Protein AF-A0A7C5CFX7-F1 (afdb_monomer)

Solvent-accessible surface area (backbone atoms only — not comparable to full-atom values): 10499 Å² total; per-residue (Å²): 112,46,58,85,91,44,49,65,60,45,50,54,51,26,53,53,33,50,54,48,21,73,76,57,42,93,77,57,82,71,66,75,82,41,68,69,88,82,67,68,79,57,58,16,31,75,59,45,75,48,33,75,91,72,76,24,54,81,68,86,75,49,95,38,72,66,57,41,40,58,52,41,65,59,40,57,73,83,94,72,64,80,64,46,61,46,76,56,82,91,28,45,61,48,60,58,42,50,77,80,41,58,74,66,56,43,52,52,51,51,52,46,31,54,62,9,82,52,47,70,70,54,53,29,49,50,38,36,51,50,56,50,64,74,36,44,70,59,48,54,51,50,54,52,44,70,77,38,50,65,60,55,50,49,56,51,49,53,53,48,57,59,50,45,57,57,49,52,56,51,47,50,57,51,29,60,57,74,71,53,131

Sequence (181 aa):
PVGKDQIQHVEITRDIATKLNNEYGEIFTLPEYIVNDDLATIPGIDGQKMSKSYDNAIDIFMETEKKLQKRCNKIISSSTPLGEPLEFNGCNIYNLASLFLDKDKKIELQNRYQSGKEGYGHFKKYLKDLIWSEFEEAREKRAYYLEHQDIVRDILNDGANKMRKIADAKMATVREAVGIL

Secondary structure (DSSP, 8-state):
---GGGHHHHHHHHHHHHHHHHHH-S-SPPP-----TT----B-TTSSBP-GGGT----TT-SSHHHHHHHHHTS----PPTTSPPP-TT-HHHHHHGGG--HHHHHHHHHHHHTSS--HHHHHHHHHHHHHHHTHHHHHHHHHHHH-HHHHHHHHHHHHHHHHHHHHHHHHHHHHHHT--

Foldseek 3Di:
DDEPVCQVVLVVVQVVQVVLCVQQNNQDDRDDDDYDPPPPQQAFLARHRADVVVVRHQDLQPPDLVSNLVSLVSRDADDDDQQAAADLVSRNLLSLQVVQDDPVVNVVVNCVNHRSHDDSSVSSNVSSVSSCVVCVVVNVVVVVCVVVVVVVVVVVVVVCVVVVVVVVVSVVSSCVSVVHD

pLDDT: mean 94.8, std 6.11, range [60.75, 98.5]

Nearest PDB structures (foldseek):
  3tzl-assembly1_A  TM=9.553E-01  e=1.979E-16  Campylobacter jejuni subsp. jejuni NCTC 11168 = ATCC 700819
  3m5w-assembly1_A  TM=9.429E-01  e=1.044E-15  Campylobacter jejuni subsp. jejuni NCTC 11168 = ATCC 700819
  3m5w-assemb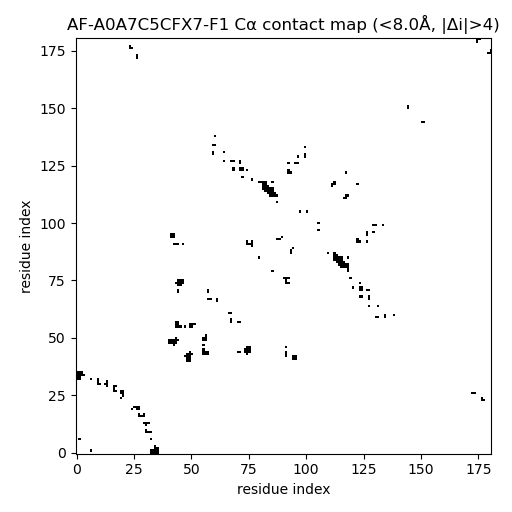ly1_B  TM=9.133E-01  e=2.681E-15  Campylobacter jejuni subsp. jejuni NCTC 11168 = ATCC 700819
  6mtk-assembly1_A-2  TM=9.136E-01  e=1.577E-12  Elizabethkingia anophelis NUHP1
  5tev-assembly1_A  TM=9.600E-01  e=1.620E-11  Neisseria gonorrhoeae FA 1090

Radius of gyration: 24.04 Å; Cα contacts (8 Å, |Δi|>4): 166; chains: 1; bounding box: 54×29×63 Å

Mean predicted aligned error: 4.92 Å

Structure (mmCIF, N/CA/C/O backbone):
data_AF-A0A7C5CFX7-F1
#
_entry.id   AF-A0A7C5CFX7-F1
#
loop_
_atom_site.group_PDB
_atom_site.id
_atom_site.type_symbol
_atom_site.label_atom_id
_atom_site.label_alt_id
_atom_site.label_comp_id
_atom_site.label_asym_id
_atom_site.label_entity_id
_atom_site.label_seq_id
_atom_site.pdbx_PDB_ins_code
_atom_site.Cartn_x
_atom_site.Cartn_y
_atom_site.Cartn_z
_atom_site.occupancy
_atom_site.B_iso_or_equiv
_atom_site.auth_seq_id
_atom_site.auth_comp_id
_atom_site.auth_asym_id
_atom_site.auth_atom_id
_atom_site.pdbx_PDB_model_num
ATOM 1 N N . PRO A 1 1 ? -0.343 0.170 14.809 1.00 89.38 1 PRO A N 1
ATOM 2 C CA . PRO A 1 1 ? 0.638 0.421 13.721 1.00 89.38 1 PRO A CA 1
ATOM 3 C C . PRO A 1 1 ? 0.351 1.753 13.034 1.00 89.38 1 PRO A C 1
ATOM 5 O O . PRO A 1 1 ? -0.798 1.990 12.672 1.00 89.38 1 PRO A O 1
ATOM 8 N N . VAL A 1 2 ? 1.353 2.620 12.906 1.00 89.25 2 VAL A N 1
ATOM 9 C CA . VAL A 1 2 ? 1.192 3.968 12.339 1.00 89.25 2 VAL A CA 1
ATOM 10 C C . VAL A 1 2 ? 2.431 4.385 11.542 1.00 89.25 2 VAL A C 1
ATOM 12 O O . VAL A 1 2 ? 3.523 3.863 11.764 1.00 89.25 2 VAL A O 1
ATOM 15 N N . GLY A 1 3 ? 2.262 5.324 10.607 1.00 85.62 3 GLY A N 1
ATOM 16 C CA . GLY A 1 3 ? 3.391 6.006 9.970 1.00 85.62 3 GLY A CA 1
ATOM 17 C C . GLY A 1 3 ? 4.129 6.914 10.959 1.00 85.62 3 GLY A C 1
ATOM 18 O O . GLY A 1 3 ? 3.555 7.325 11.970 1.00 85.62 3 GLY A O 1
ATOM 19 N N . LYS A 1 4 ? 5.394 7.252 10.668 1.00 84.69 4 LYS A N 1
ATOM 20 C CA . LYS A 1 4 ? 6.206 8.152 11.517 1.00 84.69 4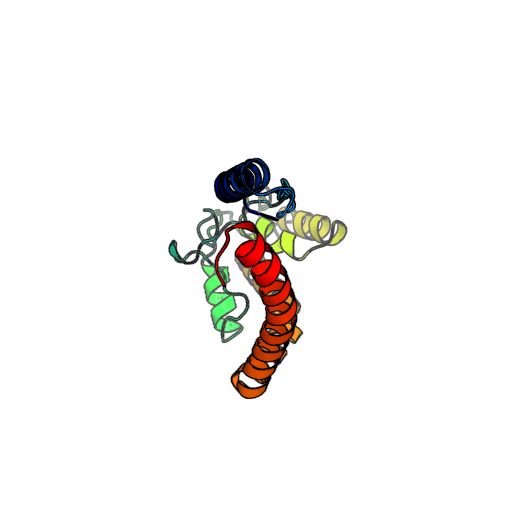 LYS A CA 1
ATOM 21 C C . LYS A 1 4 ? 5.535 9.512 11.735 1.00 84.69 4 LYS A C 1
ATOM 23 O O . LYS A 1 4 ? 5.611 10.075 12.817 1.00 84.69 4 LYS A O 1
ATOM 28 N N . ASP A 1 5 ? 4.822 9.997 10.725 1.00 85.31 5 ASP A N 1
ATOM 29 C CA . ASP A 1 5 ? 4.046 11.239 10.732 1.00 85.31 5 ASP A CA 1
ATOM 30 C C . ASP A 1 5 ? 2.787 11.190 11.616 1.00 85.31 5 ASP A C 1
ATOM 32 O O . ASP A 1 5 ? 2.199 12.224 11.907 1.00 85.31 5 ASP A O 1
ATOM 36 N N . GLN A 1 6 ? 2.373 10.004 12.061 1.00 91.69 6 GLN A N 1
ATOM 37 C CA . GLN A 1 6 ? 1.142 9.786 12.826 1.00 91.69 6 GLN A CA 1
ATOM 38 C C . GLN A 1 6 ? 1.411 9.432 14.300 1.00 91.69 6 GLN A C 1
ATOM 40 O O . GLN A 1 6 ? 0.467 9.218 15.061 1.00 91.69 6 GLN A O 1
ATOM 45 N N . ILE A 1 7 ? 2.683 9.385 14.722 1.00 93.88 7 ILE A N 1
ATOM 46 C CA . ILE A 1 7 ? 3.089 9.092 16.108 1.00 93.88 7 ILE A CA 1
ATOM 47 C C . ILE A 1 7 ? 2.416 10.061 17.087 1.00 93.88 7 ILE A C 1
ATOM 49 O O . ILE A 1 7 ? 1.819 9.626 18.073 1.00 93.88 7 ILE A O 1
ATOM 53 N N . GLN A 1 8 ? 2.420 11.355 16.756 1.00 96.88 8 GLN A N 1
ATOM 54 C CA . GLN A 1 8 ? 1.853 12.405 17.601 1.00 96.88 8 GLN A CA 1
ATOM 55 C C . GLN A 1 8 ? 0.354 12.202 17.869 1.00 96.88 8 GLN A C 1
ATOM 57 O O . GLN A 1 8 ? -0.125 12.495 18.960 1.00 96.88 8 GLN A O 1
ATOM 62 N N . HIS A 1 9 ? -0.407 11.644 16.922 1.00 97.75 9 HIS A N 1
ATOM 63 C CA . HIS A 1 9 ? -1.823 11.346 17.155 1.00 97.75 9 HIS A CA 1
ATOM 64 C C . HIS A 1 9 ? -2.018 10.232 18.192 1.00 97.75 9 HIS A C 1
ATOM 66 O O . HIS A 1 9 ? -2.951 10.291 18.996 1.00 97.75 9 HIS A O 1
ATOM 72 N N . VAL A 1 10 ? -1.133 9.230 18.213 1.00 97.69 10 VAL A N 1
ATOM 73 C CA . VAL A 1 10 ? -1.179 8.160 19.222 1.00 97.69 10 VAL A CA 1
ATOM 74 C C . VAL A 1 10 ? -0.781 8.700 20.595 1.00 97.69 10 VAL A C 1
ATOM 76 O O . VAL A 1 10 ? -1.393 8.325 21.591 1.00 97.69 10 VAL A O 1
ATOM 79 N N . GLU A 1 11 ? 0.191 9.612 20.652 1.00 97.50 11 GLU A N 1
ATOM 80 C CA . GLU A 1 11 ? 0.579 10.311 21.884 1.00 97.50 11 GLU A CA 1
ATOM 81 C C . GLU A 1 11 ? -0.567 11.158 22.440 1.00 97.50 11 GLU A C 1
ATOM 83 O O . GLU A 1 11 ? -0.946 10.968 23.590 1.00 97.50 11 GLU A O 1
ATOM 88 N N . ILE A 1 12 ? -1.220 11.972 21.604 1.00 98.19 12 ILE A N 1
ATOM 89 C CA . ILE A 1 12 ? -2.413 12.734 22.003 1.00 98.19 12 ILE A CA 1
ATOM 90 C C . ILE A 1 12 ? -3.509 11.796 22.531 1.00 98.19 12 ILE A C 1
ATOM 92 O O . ILE A 1 12 ? -4.132 12.071 23.555 1.00 98.19 12 ILE A O 1
ATOM 96 N N . THR A 1 13 ? -3.733 10.659 21.865 1.00 98.25 13 THR A N 1
ATOM 97 C CA . THR A 1 13 ? -4.708 9.653 22.321 1.00 98.25 13 THR A CA 1
ATOM 98 C C . THR A 1 13 ? -4.331 9.085 23.692 1.00 98.25 13 THR A C 1
ATOM 100 O O . THR A 1 13 ? -5.203 8.887 24.539 1.00 98.25 13 THR A O 1
ATOM 103 N N . ARG A 1 14 ? -3.036 8.854 23.942 1.00 98.25 14 ARG A N 1
ATOM 104 C CA . ARG A 1 14 ? -2.521 8.395 25.237 1.00 98.25 14 ARG A CA 1
ATOM 105 C C . ARG A 1 14 ? -2.702 9.438 26.330 1.00 98.25 14 ARG A C 1
ATOM 107 O O . ARG A 1 14 ? -3.117 9.073 27.428 1.00 98.25 14 ARG A O 1
ATOM 114 N N . ASP A 1 15 ? -2.449 10.705 26.037 1.00 98.25 15 ASP A N 1
ATOM 115 C CA . ASP A 1 15 ? -2.624 11.799 26.994 1.00 98.25 15 ASP A CA 1
ATOM 116 C C . ASP A 1 15 ? -4.100 11.965 27.376 1.00 98.25 15 ASP A C 1
ATOM 118 O O . ASP A 1 15 ? -4.429 12.093 28.557 1.00 98.25 15 ASP A O 1
ATOM 122 N N . ILE A 1 16 ? -5.007 11.871 26.394 1.00 98.12 16 ILE A N 1
ATOM 123 C CA . ILE A 1 16 ? -6.459 11.871 26.628 1.00 98.12 16 ILE A CA 1
ATOM 124 C C . ILE A 1 16 ? -6.861 10.688 27.518 1.00 98.12 16 ILE A C 1
ATOM 126 O O . ILE A 1 16 ? -7.561 10.885 28.513 1.00 98.12 16 ILE A O 1
ATOM 130 N N . ALA A 1 17 ? -6.401 9.474 27.195 1.00 97.94 17 ALA A N 1
ATOM 131 C CA . ALA A 1 17 ? -6.693 8.274 27.979 1.00 97.94 17 ALA A CA 1
ATOM 132 C C . ALA A 1 17 ? -6.159 8.383 29.417 1.00 97.94 17 ALA A C 1
ATOM 134 O O . ALA A 1 17 ? -6.874 8.077 30.365 1.00 97.94 17 ALA A O 1
ATOM 135 N N . THR A 1 18 ? -4.933 8.885 29.583 1.00 98.19 18 THR A N 1
ATOM 136 C CA . THR A 1 18 ? -4.293 9.088 30.891 1.00 98.19 18 THR A CA 1
ATOM 137 C C . THR A 1 18 ? -5.080 10.078 31.735 1.00 98.19 18 THR A C 1
ATOM 139 O O . THR A 1 18 ? -5.383 9.804 32.893 1.00 98.19 18 THR A O 1
ATOM 142 N N . LYS A 1 19 ? -5.461 11.220 31.153 1.00 97.56 19 LYS A N 1
ATOM 143 C CA . LYS A 1 19 ? -6.227 12.245 31.862 1.00 97.56 19 LYS A CA 1
ATOM 144 C C . LYS A 1 19 ? -7.578 11.715 32.332 1.00 97.56 19 LYS A C 1
ATOM 146 O O . LYS A 1 19 ? -7.956 11.960 33.472 1.00 97.56 19 LYS A O 1
ATOM 151 N N . LEU A 1 20 ? -8.285 10.987 31.470 1.00 97.19 20 LEU A N 1
ATOM 152 C CA . LEU A 1 20 ? -9.574 10.402 31.823 1.00 97.19 20 LEU A CA 1
ATOM 153 C C . LEU A 1 20 ? -9.411 9.342 32.916 1.00 97.19 20 LEU A C 1
ATOM 155 O O . LEU A 1 20 ? -10.180 9.342 33.872 1.00 97.19 20 LEU A O 1
ATOM 159 N N . ASN A 1 21 ? -8.374 8.506 32.823 1.00 97.62 21 ASN A N 1
ATOM 160 C CA . ASN A 1 21 ? -8.116 7.489 33.833 1.00 97.62 21 ASN A CA 1
ATOM 161 C C . ASN A 1 21 ? -7.772 8.075 35.207 1.00 97.62 21 ASN A C 1
ATOM 163 O O . ASN A 1 21 ? -8.203 7.547 36.227 1.00 97.62 21 ASN A O 1
ATOM 167 N N . ASN A 1 22 ? -7.008 9.168 35.242 1.00 97.31 22 ASN A N 1
ATOM 168 C CA . ASN A 1 22 ? -6.646 9.834 36.492 1.00 97.31 22 ASN A CA 1
ATOM 169 C C . ASN A 1 22 ? -7.865 10.435 37.207 1.00 97.31 22 ASN A C 1
ATOM 171 O O . ASN A 1 22 ? -7.900 10.445 38.433 1.00 97.31 22 ASN A O 1
ATOM 175 N N . GLU A 1 23 ? -8.844 10.936 36.450 1.00 97.00 23 GLU A N 1
ATOM 176 C CA . GLU A 1 23 ? -10.045 11.575 37.001 1.00 97.00 23 GLU A CA 1
ATOM 177 C C . GLU A 1 23 ? -11.126 10.553 37.390 1.00 97.00 23 GLU A C 1
ATOM 179 O O . GLU A 1 23 ? -11.766 10.689 38.429 1.00 97.00 23 GLU A O 1
ATOM 184 N N . TYR A 1 24 ? -11.325 9.517 36.567 1.00 95.81 24 TYR A N 1
ATOM 185 C CA . TYR A 1 24 ? -12.485 8.619 36.655 1.00 95.81 24 TYR A CA 1
ATOM 186 C C . TYR A 1 24 ? -12.130 7.141 36.917 1.00 95.81 24 TYR A C 1
ATOM 188 O O . TYR A 1 24 ? -13.017 6.288 36.921 1.00 95.81 24 TYR A O 1
ATOM 196 N N . GLY A 1 25 ? -10.853 6.822 37.151 1.00 93.12 25 GLY A N 1
ATOM 197 C CA . GLY A 1 25 ? -10.351 5.458 37.357 1.00 93.12 25 GLY A CA 1
ATOM 198 C C . GLY A 1 25 ? -9.887 4.772 36.065 1.00 93.12 25 GLY A C 1
ATOM 199 O O . GLY A 1 25 ? -10.089 5.276 34.966 1.00 93.12 25 GLY A O 1
ATOM 200 N N . GLU A 1 26 ? -9.241 3.607 36.172 1.00 94.12 26 GLU A N 1
ATOM 201 C CA . GLU A 1 26 ? -8.628 2.905 35.029 1.00 94.12 26 GLU A CA 1
ATOM 202 C C . GLU A 1 26 ? -9.660 2.384 34.001 1.00 94.12 26 GLU A C 1
ATOM 204 O O . GLU A 1 26 ? -10.093 1.233 34.040 1.00 94.12 26 GLU A O 1
ATOM 209 N N . ILE A 1 27 ? -10.048 3.230 33.039 1.00 95.75 27 ILE A N 1
ATOM 210 C CA . ILE A 1 27 ? -11.082 2.935 32.032 1.00 95.75 27 ILE A CA 1
ATOM 211 C C . ILE A 1 27 ? -10.471 2.567 30.677 1.00 95.75 27 ILE A C 1
ATOM 213 O O . ILE A 1 27 ? -10.957 1.653 29.998 1.00 95.75 27 ILE A O 1
ATOM 217 N N . PHE A 1 28 ? -9.424 3.273 30.251 1.00 97.75 28 PHE A N 1
ATOM 218 C CA . PHE A 1 28 ? -8.782 3.090 28.952 1.00 97.75 28 PHE A CA 1
ATOM 219 C C . PHE A 1 28 ? -7.406 2.448 29.070 1.00 97.75 28 PHE A C 1
ATOM 221 O O . PHE A 1 28 ? -6.566 2.869 29.860 1.00 97.75 28 PHE A O 1
ATOM 228 N N . THR A 1 29 ? -7.136 1.472 28.207 1.00 97.75 29 THR A N 1
ATOM 229 C CA . THR A 1 29 ? -5.772 0.991 27.980 1.00 97.75 29 THR A CA 1
ATOM 230 C C . THR A 1 29 ? -4.978 2.069 27.250 1.00 97.75 29 THR A C 1
ATOM 232 O O . THR A 1 29 ? -5.447 2.610 26.246 1.00 97.75 29 THR A O 1
ATOM 235 N N . LEU A 1 30 ? -3.776 2.375 27.737 1.00 97.69 30 LEU A N 1
ATOM 236 C CA . LEU A 1 30 ? -2.903 3.353 27.098 1.00 97.69 30 LEU A CA 1
ATOM 237 C C . LEU A 1 30 ? -2.373 2.785 25.773 1.00 97.69 30 LEU A C 1
ATOM 239 O O . LEU A 1 30 ? -1.768 1.712 25.775 1.00 97.69 30 LEU A O 1
ATOM 243 N N . PRO A 1 31 ? -2.601 3.459 24.634 1.00 97.00 31 PRO A N 1
ATOM 244 C CA . PRO A 1 31 ? -2.166 2.941 23.349 1.00 97.00 31 PRO A CA 1
ATOM 245 C C . PRO A 1 31 ? -0.650 3.063 23.197 1.00 97.00 31 PRO A C 1
ATOM 247 O O . PRO A 1 31 ? -0.034 4.043 23.620 1.00 97.00 31 PRO A O 1
ATOM 250 N N . GLU A 1 32 ? -0.052 2.111 22.492 1.00 95.88 32 GLU A N 1
ATOM 251 C CA . GLU A 1 32 ? 1.334 2.169 22.035 1.00 95.88 32 GLU A CA 1
ATOM 252 C C . GLU A 1 32 ? 1.362 2.240 20.512 1.00 95.88 32 GLU A C 1
ATOM 254 O O . GLU A 1 32 ? 0.579 1.582 19.816 1.00 95.88 32 GLU A O 1
ATOM 259 N N . TYR A 1 33 ? 2.245 3.079 19.976 1.00 93.56 33 TYR A N 1
ATOM 260 C CA . TYR A 1 33 ? 2.468 3.087 18.542 1.00 93.56 33 TYR A CA 1
ATOM 261 C C . TYR A 1 33 ? 3.458 1.983 18.184 1.00 93.56 33 TYR A C 1
ATOM 263 O O . TYR A 1 33 ? 4.397 1.693 18.914 1.00 93.56 33 TYR A O 1
ATOM 271 N N . ILE A 1 34 ? 3.257 1.399 17.009 1.00 92.31 34 ILE A N 1
ATOM 272 C CA . ILE A 1 34 ? 4.217 0.488 16.393 1.00 92.31 34 ILE A CA 1
ATOM 273 C C . ILE A 1 34 ? 4.565 1.118 15.055 1.00 92.31 34 ILE A C 1
ATOM 275 O O . ILE A 1 34 ? 3.683 1.262 14.200 1.00 92.31 34 ILE A O 1
ATOM 279 N N . VAL A 1 35 ? 5.822 1.528 14.910 1.00 84.62 35 VAL A N 1
ATOM 280 C CA . VAL A 1 35 ? 6.383 2.028 13.655 1.00 84.62 35 VAL A CA 1
ATOM 281 C C . VAL A 1 35 ? 7.145 0.884 13.018 1.00 84.62 35 VAL A C 1
ATOM 283 O O . VAL A 1 35 ? 7.930 0.212 13.679 1.00 84.62 35 VAL A O 1
ATOM 286 N N . ASN A 1 36 ? 6.903 0.658 11.734 1.00 79.81 36 ASN A N 1
ATOM 287 C CA . ASN A 1 36 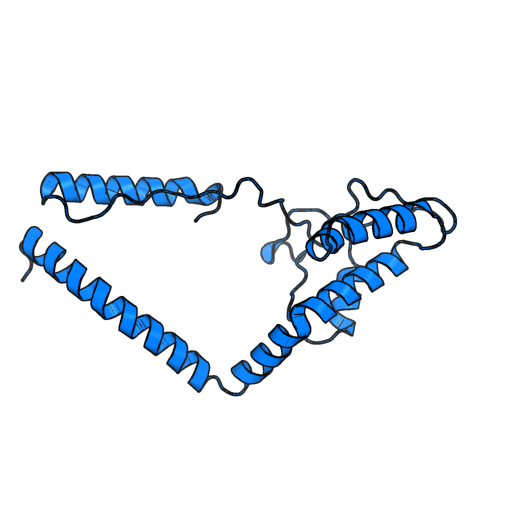? 7.745 -0.235 10.962 1.00 79.81 36 ASN A CA 1
ATOM 288 C C . ASN A 1 36 ? 8.839 0.612 10.301 1.00 79.81 36 ASN A C 1
ATOM 290 O O . ASN A 1 36 ? 8.565 1.328 9.335 1.00 79.81 36 ASN A O 1
ATOM 294 N N . ASP A 1 37 ? 10.044 0.596 10.875 1.00 63.97 37 ASP A N 1
ATOM 295 C CA . ASP A 1 37 ? 11.187 1.373 10.379 1.00 63.97 37 ASP A CA 1
ATOM 296 C C . ASP A 1 37 ? 11.651 0.924 8.984 1.00 63.97 37 ASP A C 1
ATOM 298 O O . ASP A 1 37 ? 12.226 1.728 8.249 1.00 63.97 37 ASP A O 1
ATOM 302 N N . ASP A 1 38 ? 11.298 -0.302 8.585 1.00 60.75 38 ASP A N 1
ATOM 303 C CA . ASP A 1 38 ? 11.645 -0.904 7.296 1.00 60.75 38 ASP A CA 1
ATOM 304 C C . ASP A 1 38 ? 10.657 -0.571 6.166 1.00 60.75 38 ASP A C 1
ATOM 306 O O . ASP A 1 38 ? 10.756 -1.118 5.064 1.00 60.75 38 ASP A O 1
ATOM 310 N N . LEU A 1 39 ? 9.699 0.340 6.387 1.00 62.06 39 LEU A N 1
ATOM 311 C CA . LEU A 1 39 ? 8.866 0.876 5.306 1.00 62.06 39 LEU A CA 1
ATOM 312 C C . LEU A 1 39 ? 9.711 1.789 4.409 1.00 62.06 39 LEU A C 1
ATOM 314 O O . LEU A 1 39 ? 9.662 3.019 4.496 1.00 62.06 39 LEU A O 1
ATOM 318 N N . ALA A 1 40 ? 10.493 1.167 3.525 1.00 69.31 40 ALA A N 1
ATOM 319 C CA . ALA A 1 40 ? 11.194 1.844 2.453 1.00 69.31 40 ALA A CA 1
ATOM 320 C C . ALA A 1 40 ? 10.196 2.706 1.671 1.00 69.31 40 ALA A C 1
ATOM 322 O O . ALA A 1 40 ? 9.133 2.246 1.245 1.00 69.31 40 ALA A O 1
ATOM 323 N N . THR A 1 41 ? 10.538 3.983 1.493 1.00 83.31 41 THR A N 1
ATOM 324 C CA . THR A 1 41 ? 9.743 4.879 0.656 1.00 83.31 41 THR A CA 1
ATOM 325 C C . THR A 1 41 ? 9.690 4.301 -0.754 1.00 83.31 41 THR A C 1
ATOM 327 O O . THR A 1 41 ? 10.715 4.199 -1.424 1.00 83.31 41 THR A O 1
ATOM 330 N N . ILE A 1 42 ? 8.493 3.931 -1.206 1.00 91.94 42 ILE A N 1
ATOM 331 C CA . ILE A 1 42 ? 8.292 3.423 -2.562 1.00 91.94 42 ILE A CA 1
ATOM 332 C C . ILE A 1 42 ? 8.387 4.611 -3.533 1.00 91.94 42 ILE A C 1
ATOM 334 O O . ILE A 1 42 ? 7.636 5.578 -3.359 1.00 91.94 42 ILE A O 1
ATOM 338 N N . PRO A 1 43 ? 9.281 4.580 -4.539 1.00 94.56 43 PRO A N 1
ATOM 339 C CA . PRO A 1 43 ? 9.388 5.655 -5.516 1.00 94.56 43 PRO A CA 1
ATOM 340 C C . PRO A 1 43 ? 8.220 5.617 -6.510 1.00 94.56 43 PRO A C 1
ATOM 342 O O . PRO A 1 43 ? 7.796 4.553 -6.957 1.00 94.56 43 PRO A O 1
ATOM 345 N N . GLY A 1 44 ? 7.695 6.782 -6.876 1.00 96.88 44 GLY A N 1
ATOM 346 C CA . GLY A 1 44 ? 6.756 6.950 -7.978 1.00 96.88 44 GLY A CA 1
ATOM 347 C C . GLY A 1 44 ? 7.448 6.880 -9.340 1.00 96.88 44 GLY A C 1
ATOM 348 O O . GLY A 1 44 ? 8.662 6.701 -9.448 1.00 96.88 44 GLY A O 1
ATOM 349 N N . ILE A 1 45 ? 6.676 7.067 -10.413 1.00 97.69 45 ILE A N 1
ATOM 350 C CA . ILE A 1 45 ? 7.215 7.085 -11.786 1.00 97.69 45 ILE A CA 1
ATOM 351 C C . ILE A 1 45 ? 8.215 8.229 -12.026 1.00 97.69 45 ILE A C 1
ATOM 353 O O . ILE A 1 45 ? 8.991 8.176 -12.970 1.00 97.69 45 ILE A O 1
ATOM 357 N N . ASP A 1 46 ? 8.221 9.251 -11.180 1.00 96.50 46 ASP A N 1
ATOM 358 C CA . ASP A 1 46 ? 9.135 10.391 -11.235 1.00 96.50 46 ASP A CA 1
ATOM 359 C C . ASP A 1 46 ? 10.350 10.248 -10.294 1.00 96.50 46 ASP A C 1
ATOM 361 O O . ASP A 1 46 ? 11.198 11.133 -10.252 1.00 96.50 46 ASP A O 1
ATOM 365 N N . GLY A 1 47 ? 10.446 9.148 -9.536 1.00 94.06 47 GLY A N 1
ATOM 366 C CA . GLY A 1 47 ? 11.497 8.908 -8.541 1.00 94.06 47 GLY A CA 1
ATOM 367 C C . GLY A 1 47 ? 11.279 9.577 -7.180 1.00 94.06 47 GLY A C 1
ATOM 368 O O . GLY A 1 47 ? 11.997 9.263 -6.233 1.00 94.06 47 GLY A O 1
ATOM 369 N N . GLN A 1 48 ? 10.277 10.449 -7.035 1.00 94.56 48 GLN A N 1
ATOM 370 C CA . GLN A 1 48 ? 9.882 10.988 -5.730 1.00 94.56 48 GLN A CA 1
ATOM 371 C C . GLN A 1 48 ? 9.090 9.945 -4.935 1.00 94.56 48 GLN A C 1
ATOM 373 O O . GLN A 1 48 ? 8.694 8.915 -5.473 1.00 94.56 48 GLN A O 1
ATOM 378 N N . LYS A 1 49 ? 8.791 10.210 -3.656 1.00 92.50 49 LYS A N 1
ATOM 379 C CA . LYS A 1 49 ? 7.858 9.373 -2.882 1.00 92.50 49 LYS A CA 1
ATOM 380 C C . LYS A 1 49 ? 6.551 9.186 -3.659 1.00 92.50 49 LYS A C 1
ATOM 382 O O . LYS A 1 49 ? 5.939 10.162 -4.098 1.00 92.50 49 LYS A O 1
ATOM 387 N N . MET A 1 50 ? 6.118 7.936 -3.809 1.00 95.38 50 MET A N 1
ATOM 388 C CA . MET A 1 50 ? 4.871 7.617 -4.489 1.00 95.38 50 MET A CA 1
ATOM 389 C C . MET A 1 50 ? 3.681 8.222 -3.730 1.00 95.38 50 MET A C 1
ATOM 391 O O . MET A 1 50 ? 3.493 7.974 -2.539 1.00 95.38 50 MET A O 1
ATOM 395 N N . SER A 1 51 ? 2.864 9.007 -4.429 1.00 94.19 51 SER A N 1
ATOM 396 C CA . SER A 1 51 ? 1.638 9.613 -3.921 1.00 94.19 51 SER A CA 1
ATOM 397 C C . SER A 1 51 ? 0.616 9.808 -5.041 1.00 94.19 51 SER A C 1
ATOM 399 O O . SER A 1 51 ? 0.944 10.195 -6.164 1.00 94.19 51 SER A O 1
ATOM 401 N N . LYS A 1 52 ? -0.668 9.614 -4.721 1.00 93.44 52 LYS A N 1
ATOM 402 C CA . LYS A 1 52 ? -1.765 9.965 -5.636 1.00 93.44 52 LYS A CA 1
ATOM 403 C C . LYS A 1 52 ? -1.795 11.471 -5.924 1.00 93.44 52 LYS A C 1
ATOM 405 O O . LYS A 1 52 ? -2.079 11.856 -7.050 1.00 93.44 52 LYS A O 1
ATOM 410 N N . SER A 1 53 ? -1.458 12.308 -4.937 1.00 95.00 53 SER A N 1
ATOM 411 C CA . SER A 1 53 ? -1.467 13.773 -5.080 1.00 95.00 53 SER A CA 1
ATOM 412 C C . SER A 1 53 ? -0.399 14.304 -6.037 1.00 95.00 53 SER A C 1
ATOM 414 O O . SER A 1 53 ? -0.570 15.384 -6.588 1.00 95.00 53 SER A O 1
ATOM 416 N N . TYR A 1 54 ? 0.686 13.556 -6.247 1.00 95.19 54 TYR A N 1
ATOM 417 C CA . TYR A 1 54 ? 1.764 13.933 -7.167 1.00 95.19 54 TYR A CA 1
ATOM 418 C C . TYR A 1 54 ? 1.531 13.421 -8.592 1.00 95.19 54 TYR A C 1
ATOM 420 O O . TYR A 1 54 ? 2.382 13.617 -9.450 1.00 95.19 54 TYR A O 1
ATOM 428 N N . ASP A 1 55 ? 0.416 12.720 -8.844 1.00 96.44 55 ASP A N 1
ATOM 429 C CA . ASP A 1 55 ? 0.184 11.959 -10.079 1.00 96.44 55 ASP A CA 1
ATOM 430 C C . ASP A 1 55 ? 1.417 11.130 -10.495 1.00 96.44 55 ASP A C 1
ATOM 432 O O . ASP A 1 55 ? 1.733 10.978 -11.675 1.00 96.44 55 ASP A O 1
ATOM 436 N N . ASN A 1 56 ? 2.111 10.538 -9.518 1.00 97.50 56 ASN A N 1
ATOM 437 C CA . ASN A 1 56 ? 3.270 9.681 -9.770 1.00 97.50 56 ASN A CA 1
ATOM 438 C C . ASN A 1 56 ? 3.031 8.208 -9.382 1.00 97.50 56 ASN A C 1
ATOM 440 O O . ASN A 1 56 ? 3.902 7.361 -9.581 1.00 97.50 56 ASN A O 1
ATOM 444 N N . ALA A 1 57 ? 1.841 7.880 -8.867 1.00 97.19 57 ALA A N 1
ATOM 445 C CA . ALA A 1 57 ? 1.493 6.533 -8.419 1.00 97.19 57 ALA A CA 1
ATOM 446 C C . ALA A 1 57 ? 1.283 5.532 -9.564 1.00 97.19 57 ALA A C 1
ATOM 448 O O . ALA A 1 57 ? 0.835 5.900 -10.653 1.00 97.19 57 ALA A O 1
ATOM 449 N N . ILE A 1 58 ? 1.562 4.254 -9.296 1.00 96.75 58 ILE A N 1
ATOM 450 C CA . ILE A 1 58 ? 1.138 3.124 -10.130 1.00 96.75 58 ILE A CA 1
ATOM 451 C C . ILE A 1 58 ? -0.022 2.448 -9.397 1.00 96.75 58 ILE A C 1
ATOM 453 O O . ILE A 1 58 ? 0.169 1.890 -8.323 1.00 96.75 58 ILE A O 1
ATOM 457 N N . ASP A 1 59 ? -1.233 2.549 -9.945 1.00 94.69 59 ASP A N 1
ATOM 458 C CA . ASP A 1 59 ? -2.409 1.898 -9.363 1.00 94.69 59 ASP A CA 1
ATOM 459 C C . ASP A 1 59 ? -2.355 0.384 -9.625 1.00 94.69 59 ASP A C 1
ATOM 461 O O . ASP A 1 59 ? -2.203 -0.045 -10.768 1.00 94.69 59 ASP A O 1
ATOM 465 N N . ILE A 1 60 ? -2.483 -0.423 -8.573 1.00 93.00 60 ILE A N 1
ATOM 466 C CA . ILE A 1 60 ? -2.471 -1.892 -8.648 1.00 93.00 60 ILE A CA 1
ATOM 467 C C . ILE A 1 60 ? -3.698 -2.456 -9.384 1.00 93.00 60 ILE A C 1
ATOM 469 O O . ILE A 1 60 ? -3.653 -3.563 -9.916 1.00 93.00 60 ILE A O 1
ATOM 473 N N . PHE A 1 61 ? -4.780 -1.676 -9.468 1.00 93.50 61 PHE A N 1
ATOM 474 C CA . PHE A 1 61 ? -6.025 -2.038 -10.142 1.00 93.50 61 PHE A CA 1
ATOM 475 C C . PHE A 1 61 ? -6.241 -1.240 -11.433 1.00 93.50 61 PHE A C 1
ATOM 477 O O . PHE A 1 61 ? -7.378 -0.918 -11.784 1.00 93.50 61 PHE A O 1
ATOM 484 N N . MET A 1 62 ? -5.159 -0.915 -12.155 1.00 94.31 62 MET A N 1
ATOM 485 C CA . MET A 1 62 ? -5.273 -0.341 -13.501 1.00 94.31 62 MET A CA 1
ATOM 486 C C . MET A 1 62 ? -6.216 -1.179 -14.369 1.00 94.31 62 MET A C 1
ATOM 488 O O . MET A 1 62 ? -6.064 -2.392 -14.463 1.00 94.31 62 MET A O 1
ATOM 492 N N . GLU A 1 63 ? -7.145 -0.514 -15.060 1.00 91.25 63 GLU A N 1
ATOM 493 C CA . GLU A 1 63 ? -8.222 -1.182 -15.811 1.00 91.25 63 GLU A CA 1
ATOM 494 C C . GLU A 1 63 ? -7.728 -2.165 -16.880 1.00 91.25 63 GLU A C 1
ATOM 496 O O . GLU A 1 63 ? -8.424 -3.113 -17.218 1.00 91.25 63 GLU A O 1
ATOM 501 N N . THR A 1 64 ? -6.553 -1.917 -17.465 1.00 95.62 64 THR A N 1
ATOM 502 C CA . THR A 1 64 ? -5.987 -2.786 -18.501 1.00 95.62 64 THR A CA 1
ATOM 503 C C . THR A 1 64 ? -4.482 -2.896 -18.350 1.00 95.62 64 THR A C 1
ATOM 505 O O . THR A 1 64 ? -3.803 -1.938 -17.964 1.00 95.62 64 THR A O 1
ATOM 508 N N . GLU A 1 65 ? -3.950 -4.031 -18.787 1.00 96.06 65 GLU A N 1
ATOM 509 C CA . GLU A 1 65 ? -2.515 -4.282 -18.878 1.00 96.06 65 GLU A CA 1
ATOM 510 C C . GLU A 1 65 ? -1.807 -3.205 -19.719 1.00 96.06 65 GLU A C 1
ATOM 512 O O . GLU A 1 65 ? -0.730 -2.719 -19.373 1.00 96.06 65 GLU A O 1
ATOM 517 N N . LYS A 1 66 ? -2.459 -2.733 -20.792 1.00 97.12 66 LYS A N 1
ATOM 518 C CA . LYS A 1 66 ? -1.959 -1.645 -21.643 1.00 97.12 66 LYS A CA 1
ATOM 519 C C . LYS A 1 66 ? -1.844 -0.315 -20.890 1.00 97.12 66 LYS A C 1
ATOM 521 O O . LYS A 1 66 ? -0.874 0.418 -21.099 1.00 97.12 66 LYS A O 1
ATOM 526 N N . LYS A 1 67 ? -2.814 0.023 -20.028 1.00 97.62 67 LYS A N 1
ATOM 527 C CA . LYS A 1 67 ? -2.745 1.226 -19.176 1.00 97.62 67 LYS A CA 1
ATOM 528 C C . LYS A 1 67 ? -1.604 1.106 -18.162 1.00 97.62 67 LYS A C 1
ATOM 530 O O . LYS A 1 67 ? -0.842 2.064 -18.025 1.00 97.62 67 LYS A O 1
ATOM 535 N N . LEU A 1 68 ? -1.424 -0.070 -17.555 1.00 97.81 68 LEU A N 1
ATOM 536 C CA . LEU A 1 68 ? -0.301 -0.336 -16.654 1.00 97.81 68 LEU A CA 1
ATOM 537 C C . LEU A 1 68 ? 1.045 -0.207 -17.374 1.00 97.81 68 LEU A C 1
ATOM 539 O O . LEU A 1 68 ? 1.904 0.546 -16.921 1.00 97.81 68 LEU A O 1
ATOM 543 N N . GLN A 1 69 ? 1.197 -0.816 -18.553 1.00 97.75 69 GLN A N 1
ATOM 544 C CA . GLN A 1 69 ? 2.404 -0.677 -19.373 1.00 97.75 69 GLN A CA 1
ATOM 545 C C . GLN A 1 69 ? 2.688 0.789 -19.707 1.00 97.75 69 GLN A C 1
ATOM 547 O O . GLN A 1 69 ? 3.825 1.243 -19.589 1.00 97.75 69 GLN A O 1
ATOM 552 N N . LYS A 1 70 ? 1.662 1.563 -20.091 1.00 98.00 70 LYS A N 1
ATOM 553 C CA . LYS A 1 70 ? 1.813 3.001 -20.355 1.00 98.00 70 LYS A CA 1
ATOM 554 C C . LYS A 1 70 ? 2.294 3.749 -19.110 1.00 98.00 70 LYS A C 1
ATOM 556 O O . LYS A 1 70 ? 3.092 4.673 -19.251 1.00 98.00 70 LYS A O 1
ATOM 561 N N . ARG A 1 71 ? 1.838 3.368 -17.911 1.00 98.00 71 ARG A N 1
ATOM 562 C CA . ARG A 1 71 ? 2.300 3.967 -16.653 1.00 98.00 71 ARG A CA 1
ATOM 563 C C . ARG A 1 71 ? 3.745 3.582 -16.337 1.00 98.00 71 ARG A C 1
ATOM 565 O O . ARG A 1 71 ? 4.545 4.482 -16.115 1.00 98.00 71 ARG A O 1
ATOM 572 N N . CYS A 1 72 ? 4.108 2.300 -16.414 1.00 97.88 72 CYS A N 1
ATOM 573 C CA . CYS A 1 72 ? 5.489 1.834 -16.235 1.00 97.88 72 CYS A CA 1
ATOM 574 C C . CYS A 1 72 ? 6.450 2.481 -17.248 1.00 97.88 72 CYS A C 1
ATOM 576 O O . CYS A 1 72 ? 7.575 2.844 -16.911 1.00 97.88 72 CYS A O 1
ATOM 578 N N . ASN A 1 73 ? 5.993 2.728 -18.479 1.00 97.75 73 ASN A N 1
ATOM 579 C CA . ASN A 1 73 ? 6.793 3.402 -19.500 1.00 97.75 73 ASN A CA 1
ATOM 580 C C . ASN A 1 73 ? 7.190 4.835 -19.122 1.00 97.75 73 ASN A C 1
ATOM 582 O O . ASN A 1 73 ? 8.247 5.294 -19.558 1.00 97.75 73 ASN A O 1
ATOM 586 N N . LYS A 1 74 ? 6.391 5.516 -18.290 1.00 97.88 74 LYS A N 1
ATOM 587 C CA . LYS A 1 74 ? 6.686 6.867 -17.793 1.00 97.88 74 LYS A CA 1
ATOM 588 C C . LYS A 1 74 ? 7.724 6.903 -16.671 1.00 97.88 74 LYS A C 1
ATOM 590 O O . LYS A 1 74 ? 8.126 7.998 -16.300 1.00 97.88 74 LYS A O 1
ATOM 595 N N . ILE A 1 75 ? 8.155 5.754 -16.138 1.00 98.19 75 ILE A N 1
ATOM 5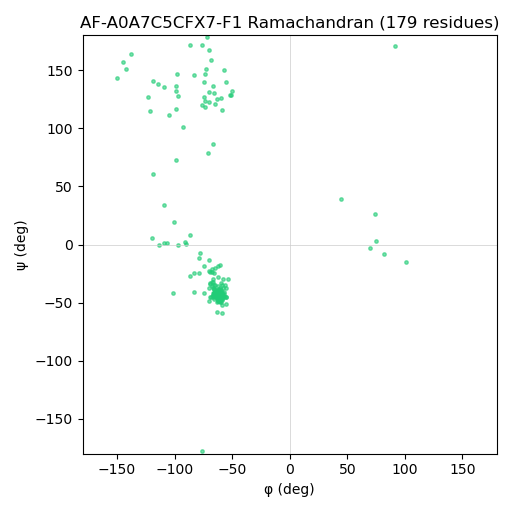96 C CA . ILE A 1 75 ? 9.161 5.732 -15.071 1.00 98.19 75 ILE A CA 1
ATOM 597 C C . ILE A 1 75 ? 10.450 6.394 -15.573 1.00 98.19 75 ILE A C 1
ATOM 599 O O . ILE A 1 75 ? 10.978 5.997 -16.616 1.00 98.19 75 ILE A O 1
ATOM 603 N N . ILE A 1 76 ? 10.953 7.392 -14.849 1.00 96.38 76 ILE A N 1
ATOM 604 C CA . ILE A 1 76 ? 12.212 8.064 -15.172 1.00 96.38 76 ILE A CA 1
ATOM 605 C C . ILE A 1 76 ? 13.369 7.066 -15.017 1.00 96.38 76 ILE A C 1
ATOM 607 O O . ILE A 1 76 ? 13.485 6.375 -14.002 1.00 96.38 76 ILE A O 1
ATOM 611 N N . SER A 1 77 ? 14.213 6.998 -16.046 1.00 93.75 77 SER A N 1
ATOM 612 C CA . SER A 1 77 ? 15.423 6.174 -16.131 1.00 93.75 77 SER A CA 1
ATOM 613 C C . SER A 1 77 ? 16.555 6.982 -16.769 1.00 93.75 77 SER A C 1
ATOM 615 O O . SER A 1 77 ? 16.287 8.002 -17.406 1.00 93.75 77 SER A O 1
ATOM 617 N N . SER A 1 78 ? 17.807 6.535 -16.631 1.00 90.50 78 SER A N 1
ATOM 618 C CA . SER A 1 78 ? 18.937 7.176 -17.318 1.00 90.50 78 SER A CA 1
ATOM 619 C C . SER A 1 78 ? 18.895 6.940 -18.835 1.00 90.50 78 SER A C 1
ATOM 621 O O . SER A 1 78 ? 18.159 6.084 -19.337 1.00 90.50 78 SER A O 1
ATOM 623 N N . SER A 1 79 ? 19.719 7.693 -19.563 1.00 87.12 79 SER A N 1
ATOM 624 C CA . SER A 1 79 ? 19.944 7.531 -21.003 1.00 87.12 79 SER A CA 1
ATOM 625 C C . SER A 1 79 ? 21.222 6.731 -21.247 1.00 87.12 79 SER A C 1
ATOM 627 O O . SER A 1 79 ? 22.243 7.294 -21.630 1.00 87.12 79 SER A O 1
ATOM 629 N N . THR A 1 80 ? 21.171 5.426 -20.985 1.00 89.62 80 THR A N 1
ATOM 630 C CA . THR A 1 80 ? 22.284 4.504 -21.260 1.00 89.62 80 THR A CA 1
ATOM 631 C C . THR A 1 80 ? 22.046 3.799 -22.604 1.00 89.62 80 THR A C 1
ATOM 633 O O . THR A 1 80 ? 20.944 3.271 -22.804 1.00 89.62 80 THR A O 1
ATOM 636 N N . PRO A 1 81 ? 23.013 3.808 -23.544 1.00 86.94 81 PRO A N 1
ATOM 637 C CA . PRO A 1 81 ? 22.905 3.100 -24.819 1.00 86.94 81 PRO A CA 1
ATOM 638 C C . PRO A 1 81 ? 22.644 1.597 -24.658 1.00 86.94 81 PRO A C 1
ATOM 640 O O . PRO A 1 81 ? 23.075 0.963 -23.697 1.00 86.94 81 PRO A O 1
ATOM 643 N N . LEU A 1 82 ? 21.952 1.003 -25.633 1.00 87.00 82 LEU A N 1
ATOM 644 C CA . LEU A 1 82 ? 21.798 -0.451 -25.686 1.00 87.00 82 LEU A CA 1
ATOM 645 C C . LEU A 1 82 ? 23.161 -1.107 -25.954 1.00 87.00 82 LEU A C 1
ATOM 647 O O . LEU A 1 82 ? 23.888 -0.658 -26.838 1.00 87.00 82 LEU A O 1
ATOM 651 N N . GLY A 1 83 ? 23.476 -2.182 -25.232 1.00 88.00 83 GLY A N 1
ATOM 652 C CA . GLY A 1 83 ? 24.782 -2.847 -25.282 1.00 88.00 83 GLY A CA 1
ATOM 653 C C . GLY A 1 83 ? 25.693 -2.495 -24.106 1.00 88.00 83 GLY A C 1
ATOM 654 O O . GLY A 1 83 ? 26.647 -3.227 -23.853 1.00 88.00 83 GLY A O 1
ATOM 655 N N . GLU A 1 84 ? 25.385 -1.434 -23.355 1.00 92.19 84 GLU A N 1
ATOM 656 C CA . GLU A 1 84 ? 26.122 -1.047 -22.149 1.00 92.19 84 GLU A CA 1
ATOM 657 C C . GLU A 1 84 ? 25.426 -1.553 -20.869 1.00 92.19 84 GLU A C 1
ATOM 659 O O . GLU A 1 84 ? 24.191 -1.613 -20.824 1.00 92.19 84 GLU A O 1
ATOM 664 N N . PRO A 1 85 ? 26.185 -1.912 -19.814 1.00 94.81 85 PRO A N 1
ATOM 665 C CA . PRO A 1 85 ? 25.626 -2.244 -18.504 1.00 94.81 85 PRO A CA 1
ATOM 666 C C . PRO A 1 85 ? 24.751 -1.116 -17.938 1.00 94.81 85 PRO A C 1
ATOM 668 O O . PRO A 1 85 ? 25.096 0.062 -18.026 1.00 94.81 85 PRO A O 1
ATOM 671 N N . LEU A 1 86 ? 23.628 -1.476 -17.313 1.00 96.31 86 LEU A N 1
ATOM 672 C CA . LEU A 1 86 ? 22.749 -0.536 -16.619 1.00 96.31 86 LEU A CA 1
ATOM 673 C C . LEU A 1 86 ? 23.011 -0.539 -15.111 1.00 96.31 86 LEU A C 1
ATOM 675 O O . LEU A 1 86 ? 23.068 -1.595 -14.475 1.00 96.31 86 LEU A O 1
ATOM 679 N N . GLU A 1 87 ? 23.049 0.651 -14.515 1.00 94.88 87 GLU A N 1
ATOM 680 C CA . GLU A 1 87 ? 23.093 0.810 -13.061 1.00 94.88 87 GLU A CA 1
ATOM 681 C C . GLU A 1 87 ? 21.731 0.488 -12.437 1.00 94.88 87 GLU A C 1
ATOM 683 O O . GLU A 1 87 ? 20.721 1.137 -12.721 1.00 94.88 87 GLU A O 1
ATOM 688 N N . PHE A 1 88 ? 21.689 -0.530 -11.573 1.00 95.12 88 PHE A N 1
ATOM 689 C CA . PHE A 1 88 ? 20.482 -0.872 -10.813 1.00 95.12 88 PHE A CA 1
ATOM 690 C C . PHE A 1 88 ? 20.384 -0.078 -9.503 1.00 95.12 88 PHE A C 1
ATOM 692 O O . PHE A 1 88 ? 19.280 0.183 -9.019 1.00 95.12 88 PHE A O 1
ATOM 699 N N . ASN A 1 89 ? 21.522 0.347 -8.943 1.00 92.69 89 ASN A N 1
ATOM 700 C CA . ASN A 1 89 ? 21.566 1.162 -7.733 1.00 92.69 89 ASN A CA 1
ATOM 701 C C . ASN A 1 89 ? 20.931 2.532 -8.001 1.00 92.69 89 ASN A C 1
ATOM 703 O O . ASN A 1 89 ? 21.353 3.265 -8.890 1.00 92.69 89 ASN A O 1
ATOM 707 N N . GLY A 1 90 ? 19.883 2.870 -7.246 1.00 89.44 90 GLY A N 1
ATOM 708 C CA . GLY A 1 90 ? 19.124 4.108 -7.453 1.00 89.44 90 GLY A CA 1
ATOM 709 C C . GLY A 1 90 ? 18.188 4.090 -8.670 1.00 89.44 90 GLY A C 1
ATOM 710 O O . GLY A 1 90 ? 17.514 5.084 -8.931 1.00 89.44 90 GLY A O 1
ATOM 711 N N . CYS A 1 91 ? 18.084 2.976 -9.404 1.00 95.44 91 CYS A N 1
ATOM 712 C CA . CYS A 1 91 ? 17.145 2.859 -10.514 1.00 95.44 91 CYS A CA 1
ATOM 713 C C . CYS A 1 91 ? 15.714 2.651 -9.998 1.00 95.44 91 CYS A C 1
ATOM 715 O O . CYS A 1 91 ? 15.400 1.634 -9.379 1.00 95.44 91 CYS A O 1
ATOM 717 N N . ASN A 1 92 ? 14.806 3.571 -10.337 1.00 96.75 92 ASN A N 1
ATOM 718 C CA . ASN A 1 92 ? 13.396 3.494 -9.934 1.00 96.75 92 ASN A CA 1
ATOM 719 C C . ASN A 1 92 ? 12.708 2.199 -10.398 1.00 96.75 92 ASN A C 1
ATOM 721 O O . ASN A 1 92 ? 11.914 1.621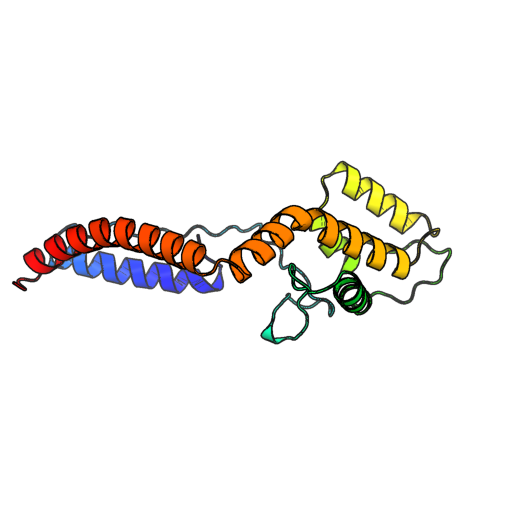 -9.661 1.00 96.75 92 ASN A O 1
ATOM 725 N N . ILE A 1 93 ? 13.035 1.717 -11.603 1.00 97.81 93 ILE A N 1
ATOM 726 C CA . ILE A 1 93 ? 12.461 0.482 -12.160 1.00 97.81 93 ILE A CA 1
ATOM 727 C C . ILE A 1 93 ? 12.901 -0.731 -11.330 1.00 97.81 93 ILE A C 1
ATOM 729 O O . ILE A 1 93 ? 12.069 -1.568 -10.988 1.00 97.81 93 ILE A O 1
ATOM 733 N N . TYR A 1 94 ? 14.187 -0.798 -10.968 1.00 97.38 94 TYR A N 1
ATOM 734 C CA . TYR A 1 94 ? 14.732 -1.879 -10.148 1.00 97.38 94 TYR A CA 1
ATOM 735 C C . TYR A 1 94 ? 14.160 -1.846 -8.725 1.00 97.38 94 TYR A C 1
ATOM 737 O O . TYR A 1 94 ? 13.755 -2.884 -8.201 1.00 97.38 94 TYR A O 1
ATOM 745 N N . ASN A 1 95 ? 14.072 -0.658 -8.118 1.00 95.75 95 ASN A N 1
ATOM 746 C CA . ASN A 1 95 ? 13.505 -0.475 -6.781 1.00 95.75 95 ASN A CA 1
ATOM 747 C C . ASN A 1 95 ? 12.048 -0.950 -6.715 1.00 95.75 95 ASN A C 1
ATOM 749 O O . ASN A 1 95 ? 11.673 -1.645 -5.775 1.00 95.75 95 ASN A O 1
ATOM 753 N N . LEU A 1 96 ? 11.248 -0.628 -7.736 1.00 96.75 96 LEU A N 1
ATOM 754 C CA . LEU A 1 96 ? 9.867 -1.097 -7.847 1.00 96.75 96 LEU A CA 1
ATOM 755 C C . LEU A 1 96 ? 9.789 -2.607 -8.091 1.00 96.75 96 LEU A C 1
ATOM 757 O O . LEU A 1 96 ? 9.017 -3.284 -7.422 1.00 96.75 96 LEU A O 1
ATOM 761 N N . ALA A 1 97 ? 10.602 -3.152 -9.002 1.00 97.56 97 ALA A N 1
ATOM 762 C CA . ALA A 1 97 ? 10.611 -4.589 -9.284 1.00 97.56 97 ALA A CA 1
ATOM 763 C C . ALA A 1 97 ? 11.007 -5.400 -8.042 1.00 97.56 97 ALA A C 1
ATOM 765 O O . ALA A 1 97 ? 10.410 -6.431 -7.757 1.00 97.56 97 ALA A O 1
ATOM 766 N N . SER A 1 98 ? 11.952 -4.892 -7.251 1.00 95.75 98 SER A N 1
ATOM 767 C CA . SER A 1 98 ? 12.448 -5.522 -6.025 1.00 95.75 98 SER A CA 1
ATOM 768 C C . SER A 1 98 ? 11.384 -5.736 -4.942 1.00 95.75 98 SER A C 1
ATOM 770 O O . SER A 1 98 ? 11.619 -6.533 -4.033 1.00 95.75 98 SER A O 1
ATOM 772 N N . LEU A 1 99 ? 10.235 -5.057 -5.013 1.00 94.44 99 LEU A N 1
ATOM 773 C CA . LEU A 1 99 ? 9.113 -5.275 -4.092 1.00 94.44 99 LEU A CA 1
ATOM 774 C C . LEU A 1 99 ? 8.424 -6.630 -4.314 1.00 94.44 99 LEU A C 1
ATOM 776 O O . LEU A 1 99 ? 7.801 -7.145 -3.395 1.00 94.44 99 LEU A O 1
ATOM 780 N N . PHE A 1 100 ? 8.567 -7.207 -5.510 1.00 96.00 100 PHE A N 1
ATOM 781 C CA . PHE A 1 100 ? 7.894 -8.437 -5.946 1.00 96.00 100 PHE A CA 1
ATOM 782 C C . PHE A 1 100 ? 8.830 -9.651 -6.000 1.00 96.00 100 PHE A C 1
ATOM 784 O O . PHE A 1 100 ? 8.443 -10.727 -6.447 1.00 96.00 100 PHE A O 1
ATOM 791 N N . LEU A 1 101 ? 10.098 -9.472 -5.625 1.00 96.62 101 LEU A N 1
ATOM 792 C CA . LEU A 1 101 ? 11.144 -10.468 -5.832 1.00 96.62 101 LEU A CA 1
ATOM 793 C C . LEU A 1 101 ? 11.740 -10.924 -4.503 1.00 96.62 101 LEU A C 1
ATOM 795 O O . LEU A 1 101 ? 12.013 -10.121 -3.607 1.00 96.62 101 LEU A O 1
ATOM 799 N N . ASP A 1 102 ? 12.009 -12.222 -4.418 1.00 96.81 102 ASP A N 1
ATOM 800 C CA . ASP A 1 102 ? 12.877 -12.795 -3.397 1.00 96.81 102 ASP A CA 1
ATOM 801 C C . ASP A 1 102 ? 14.355 -12.431 -3.653 1.00 96.81 102 ASP A C 1
ATOM 803 O O . ASP A 1 102 ? 14.709 -11.724 -4.603 1.00 96.81 102 ASP A O 1
ATOM 807 N N . LYS A 1 103 ? 15.239 -12.883 -2.760 1.00 96.62 103 LYS A N 1
ATOM 808 C CA . LYS A 1 103 ? 16.670 -12.571 -2.821 1.00 96.62 103 LYS A CA 1
ATOM 809 C C . LYS A 1 103 ? 17.330 -13.084 -4.106 1.00 96.62 103 LYS A C 1
ATOM 811 O O . LYS A 1 103 ? 18.142 -12.364 -4.686 1.00 96.62 103 LYS A O 1
ATOM 816 N N . ASP A 1 104 ? 16.976 -14.280 -4.555 1.00 98.00 104 ASP A N 1
ATOM 817 C CA . ASP A 1 104 ? 17.635 -14.927 -5.690 1.00 98.00 104 ASP A CA 1
ATOM 818 C C . ASP A 1 104 ? 17.211 -14.268 -7.004 1.00 98.00 104 ASP A C 1
ATOM 820 O O . ASP A 1 104 ? 18.056 -13.917 -7.831 1.00 98.00 104 ASP A O 1
ATOM 824 N N . LYS A 1 105 ? 15.919 -13.954 -7.152 1.00 97.88 105 LYS A N 1
ATOM 825 C CA . LYS A 1 105 ? 15.409 -13.212 -8.312 1.00 97.88 105 LYS A CA 1
ATOM 826 C C . LYS A 1 105 ? 15.922 -11.774 -8.370 1.00 97.88 105 LYS A C 1
ATOM 828 O O . LYS A 1 105 ? 16.072 -11.223 -9.460 1.00 97.88 105 LYS A O 1
ATOM 833 N N . LYS A 1 106 ? 16.215 -11.143 -7.224 1.00 97.94 106 LYS A N 1
ATOM 834 C CA . LYS A 1 106 ? 16.901 -9.836 -7.201 1.00 97.94 106 LYS A CA 1
ATOM 835 C C . LYS A 1 106 ? 18.303 -9.937 -7.787 1.00 97.94 106 LYS A C 1
ATOM 837 O O . LYS A 1 106 ? 18.656 -9.108 -8.620 1.00 97.94 106 LYS A O 1
ATOM 842 N N . ILE A 1 107 ? 19.071 -10.955 -7.399 1.00 98.12 107 ILE A N 1
ATOM 843 C CA . ILE A 1 107 ? 20.417 -11.200 -7.939 1.00 98.12 107 ILE A CA 1
ATOM 844 C C . ILE A 1 107 ? 20.342 -11.481 -9.446 1.00 98.12 107 ILE A C 1
ATOM 846 O O . ILE A 1 107 ? 21.114 -10.921 -10.223 1.00 98.12 107 ILE A O 1
ATOM 850 N N . GLU A 1 108 ? 19.372 -12.282 -9.890 1.00 98.12 108 GLU A N 1
ATOM 851 C CA . GLU A 1 108 ? 19.144 -12.521 -11.317 1.00 98.12 108 GLU A CA 1
ATOM 852 C C . GLU A 1 108 ? 18.847 -11.218 -12.077 1.00 98.12 108 GLU A C 1
ATOM 854 O O . GLU A 1 108 ? 19.445 -10.949 -13.122 1.00 98.12 108 GLU A O 1
ATOM 859 N N . LEU A 1 109 ? 17.969 -10.367 -11.536 1.00 98.19 109 LEU A N 1
ATOM 860 C CA . LEU A 1 109 ? 17.652 -9.077 -12.143 1.00 98.19 109 LEU A CA 1
ATOM 861 C C . LEU A 1 109 ? 18.878 -8.152 -12.196 1.00 98.19 109 LEU A C 1
ATOM 863 O O . LEU A 1 109 ? 19.093 -7.501 -13.217 1.00 98.19 109 LEU A O 1
ATOM 867 N N . GLN A 1 110 ? 19.709 -8.123 -11.150 1.00 98.19 110 GLN A N 1
ATOM 868 C CA . GLN A 1 110 ? 20.970 -7.370 -11.143 1.00 98.19 110 GLN A CA 1
ATOM 869 C C . GLN A 1 110 ? 21.913 -7.845 -12.258 1.00 98.19 110 GLN A C 1
ATOM 871 O O . GLN A 1 110 ? 22.452 -7.025 -13.002 1.00 98.19 110 GLN A O 1
ATOM 876 N N . ASN A 1 111 ? 22.050 -9.161 -12.440 1.00 98.00 111 ASN A N 1
ATOM 877 C CA . ASN A 1 111 ? 22.863 -9.734 -13.515 1.00 98.00 111 ASN A CA 1
ATOM 878 C C . ASN A 1 111 ? 22.331 -9.349 -14.904 1.00 98.00 111 ASN A C 1
ATOM 880 O O . ASN A 1 111 ? 23.110 -9.027 -15.802 1.00 98.00 111 ASN A O 1
ATOM 884 N N . ARG A 1 112 ? 21.003 -9.328 -15.086 1.00 97.81 112 ARG A N 1
ATOM 885 C CA . ARG A 1 112 ? 20.370 -8.872 -16.335 1.00 97.81 112 ARG A CA 1
ATOM 886 C C . ARG A 1 112 ? 20.675 -7.404 -16.622 1.00 97.81 112 ARG A C 1
ATOM 888 O O . ARG A 1 112 ? 21.074 -7.094 -17.744 1.00 97.81 112 ARG A O 1
ATOM 895 N N . TYR A 1 113 ? 20.562 -6.531 -15.617 1.00 97.31 113 TYR A N 1
ATOM 896 C CA . TYR A 1 113 ? 20.928 -5.110 -15.716 1.00 97.31 113 TYR A CA 1
ATOM 897 C C . TYR A 1 113 ? 22.380 -4.927 -16.177 1.00 97.31 113 TYR A C 1
ATOM 899 O O . TYR A 1 113 ? 22.652 -4.146 -17.085 1.00 97.31 113 TYR A O 1
ATOM 907 N N . GLN A 1 114 ? 23.306 -5.696 -15.606 1.00 97.25 114 GLN A N 1
ATOM 908 C CA . GLN A 1 114 ? 24.738 -5.584 -15.891 1.00 97.25 114 GLN A CA 1
ATOM 909 C C . GLN A 1 114 ? 25.166 -6.254 -17.210 1.00 97.25 114 GLN A C 1
ATOM 911 O O . GLN A 1 114 ? 26.275 -6.036 -17.686 1.00 97.25 114 GLN A O 1
ATOM 916 N N . SER A 1 115 ? 24.295 -7.049 -17.837 1.00 96.06 115 SER A N 1
ATOM 917 C CA . SER A 1 115 ? 24.634 -7.814 -19.045 1.00 96.06 115 SER A CA 1
ATOM 918 C C . SER A 1 115 ? 24.747 -6.987 -20.333 1.00 96.06 115 SER A C 1
ATOM 920 O O . SER A 1 115 ? 25.267 -7.493 -21.327 1.00 96.06 115 SER A O 1
ATOM 922 N N . GLY A 1 116 ? 24.179 -5.775 -20.364 1.00 92.62 116 GLY A N 1
ATOM 923 C CA . GLY A 1 116 ? 24.067 -4.934 -21.565 1.00 92.62 116 GLY A CA 1
ATOM 924 C C . GLY A 1 116 ? 23.091 -5.439 -22.641 1.00 92.62 116 GLY A C 1
ATOM 925 O O . GLY A 1 116 ? 22.873 -4.759 -23.643 1.00 92.62 116 GLY A O 1
ATOM 926 N N . LYS A 1 117 ? 22.461 -6.609 -22.453 1.00 95.25 117 LYS A N 1
ATOM 927 C CA . LYS A 1 117 ? 21.547 -7.226 -23.438 1.00 95.25 117 LYS A CA 1
ATOM 928 C C . LYS A 1 117 ? 20.149 -6.610 -23.446 1.00 95.25 117 LYS A C 1
ATOM 930 O O . LYS A 1 117 ? 19.443 -6.690 -24.448 1.00 95.25 117 LYS A O 1
ATOM 935 N N . GLU A 1 118 ? 19.740 -6.017 -22.331 1.00 96.06 118 GLU A N 1
ATOM 936 C CA . GLU A 1 118 ? 18.400 -5.477 -22.119 1.00 96.06 118 GLU A CA 1
ATOM 937 C C . GLU A 1 118 ? 18.484 -3.993 -21.753 1.00 96.06 118 GLU A C 1
ATOM 939 O O . GLU A 1 118 ? 19.173 -3.608 -20.816 1.00 96.06 118 GLU A O 1
ATOM 944 N N . GLY A 1 119 ? 17.756 -3.145 -22.482 1.00 95.75 119 GLY A N 1
ATOM 945 C CA . GLY A 1 119 ? 17.576 -1.734 -22.119 1.00 95.75 119 GLY A CA 1
ATOM 946 C C . GLY A 1 119 ? 16.408 -1.504 -21.150 1.00 95.75 119 GLY A C 1
ATOM 947 O O . GLY A 1 119 ? 15.556 -2.374 -20.961 1.00 95.75 119 GLY A O 1
ATOM 948 N N . TYR A 1 120 ? 16.269 -0.279 -20.629 1.00 95.94 120 TYR A N 1
ATOM 949 C CA . TYR A 1 120 ? 15.190 0.099 -19.698 1.00 95.94 120 TYR A CA 1
ATOM 950 C C . TYR A 1 120 ? 13.768 -0.210 -20.185 1.00 95.94 120 TYR A C 1
ATOM 952 O O . TYR A 1 120 ? 12.889 -0.473 -19.367 1.00 95.94 120 TYR A O 1
ATOM 960 N N . GLY A 1 121 ? 13.519 -0.202 -21.498 1.00 95.88 121 GLY A N 1
ATOM 961 C CA . GLY A 1 121 ? 12.225 -0.604 -22.060 1.00 95.88 121 GLY A CA 1
ATOM 962 C C . GLY A 1 121 ? 11.851 -2.056 -21.729 1.00 95.88 121 GLY A C 1
ATOM 963 O O . GLY A 1 121 ? 10.700 -2.326 -21.387 1.00 95.88 121 GLY A O 1
ATOM 964 N N . HIS A 1 122 ? 12.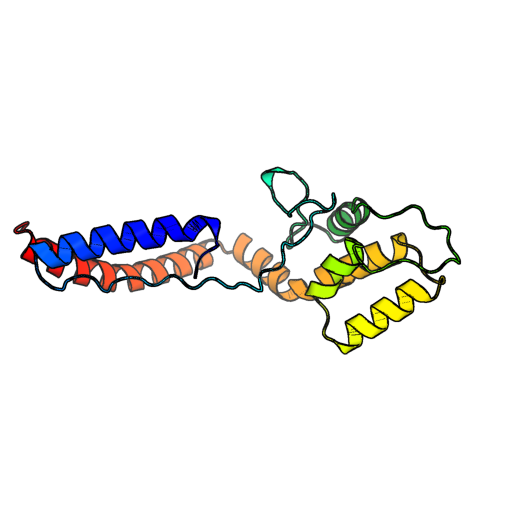829 -2.968 -21.745 1.00 97.12 122 HIS A N 1
ATOM 965 C CA . HIS A 1 122 ? 12.633 -4.368 -21.360 1.00 97.12 122 HIS A CA 1
ATOM 966 C C . HIS A 1 122 ? 12.323 -4.475 -19.866 1.00 97.12 122 HIS A C 1
ATOM 968 O O . HIS A 1 122 ? 11.346 -5.116 -19.489 1.00 97.12 122 HIS A O 1
ATOM 974 N N . PHE A 1 123 ? 13.066 -3.760 -19.015 1.00 97.94 123 PHE A N 1
ATOM 975 C CA . PHE A 1 123 ? 12.827 -3.767 -17.569 1.00 97.94 123 PHE A CA 1
ATOM 976 C C . PHE A 1 123 ? 11.503 -3.107 -17.166 1.00 97.94 123 PHE A C 1
ATOM 978 O O . PHE A 1 123 ? 10.849 -3.566 -16.234 1.00 97.94 123 PHE A O 1
ATOM 985 N N . LYS A 1 124 ? 11.039 -2.087 -17.898 1.00 98.06 124 LYS A N 1
ATOM 986 C CA . LYS A 1 124 ? 9.699 -1.501 -17.720 1.00 98.06 124 LYS A CA 1
ATOM 987 C C . LYS A 1 124 ? 8.589 -2.489 -18.075 1.00 98.06 124 LYS A C 1
ATOM 989 O O . LYS A 1 124 ? 7.566 -2.515 -17.394 1.00 98.06 124 LYS A O 1
ATOM 994 N N . LYS A 1 125 ? 8.777 -3.294 -19.126 1.00 98.38 125 LYS A N 1
ATOM 995 C CA . LYS A 1 125 ? 7.862 -4.392 -19.471 1.00 98.38 125 LYS A CA 1
ATOM 996 C C . LYS A 1 125 ? 7.875 -5.479 -18.394 1.00 98.38 125 LYS A C 1
ATOM 998 O O . LYS A 1 125 ? 6.810 -5.844 -17.916 1.00 98.38 125 LYS A O 1
ATOM 1003 N N . TYR A 1 126 ? 9.060 -5.895 -17.949 1.00 98.50 126 TYR A N 1
ATOM 1004 C CA . TYR A 1 126 ? 9.225 -6.877 -16.877 1.00 98.50 126 TYR A CA 1
ATOM 1005 C C . TYR A 1 126 ? 8.564 -6.429 -15.565 1.00 98.50 126 TYR A C 1
ATOM 1007 O O . TYR A 1 126 ? 7.829 -7.194 -14.953 1.00 98.50 126 TYR A O 1
ATOM 1015 N N . LEU A 1 127 ? 8.743 -5.167 -15.160 1.00 98.38 127 LEU A N 1
ATOM 1016 C CA . LEU A 1 127 ? 8.054 -4.606 -13.994 1.00 98.38 127 LEU A CA 1
ATOM 1017 C C . LEU A 1 127 ? 6.531 -4.663 -14.152 1.00 98.38 127 LEU A C 1
ATOM 1019 O O . LEU A 1 127 ? 5.825 -5.020 -13.212 1.00 98.38 127 LEU A O 1
ATOM 1023 N N . LYS A 1 128 ? 6.019 -4.310 -15.335 1.00 97.94 128 LYS A N 1
ATOM 1024 C CA . LYS A 1 128 ? 4.590 -4.428 -15.623 1.00 97.94 128 LYS A CA 1
ATOM 1025 C C . LYS A 1 128 ? 4.125 -5.875 -15.473 1.00 97.94 128 LYS A C 1
ATOM 1027 O O . LYS A 1 128 ? 3.085 -6.078 -14.861 1.00 97.94 128 LYS A O 1
ATOM 1032 N N . ASP A 1 129 ? 4.870 -6.844 -16.009 1.00 98.06 129 ASP A N 1
ATOM 1033 C CA . ASP A 1 129 ? 4.550 -8.275 -15.896 1.00 98.06 129 ASP A CA 1
ATOM 1034 C C . ASP A 1 129 ? 4.475 -8.713 -14.427 1.00 98.06 129 ASP A C 1
ATOM 1036 O O . ASP A 1 129 ? 3.496 -9.336 -14.036 1.00 98.06 129 ASP A O 1
ATOM 1040 N N . LEU A 1 130 ? 5.444 -8.307 -13.596 1.00 98.12 130 LEU A N 1
ATOM 1041 C CA . LEU A 1 130 ? 5.439 -8.595 -12.156 1.00 98.12 130 LEU A CA 1
ATOM 1042 C C . LEU A 1 130 ? 4.195 -8.037 -11.456 1.00 98.12 130 LEU A C 1
ATOM 1044 O O . LEU A 1 130 ? 3.493 -8.774 -10.772 1.00 98.12 130 LEU A O 1
ATOM 1048 N N . ILE A 1 131 ? 3.899 -6.747 -11.653 1.00 97.62 131 ILE A N 1
ATOM 1049 C CA . ILE A 1 131 ? 2.731 -6.097 -11.036 1.00 97.62 131 ILE A CA 1
ATOM 1050 C C . ILE A 1 131 ? 1.435 -6.748 -11.525 1.00 97.62 131 ILE A C 1
ATOM 1052 O O . ILE A 1 131 ? 0.492 -6.927 -10.754 1.00 97.62 131 ILE A O 1
ATOM 1056 N N . TRP A 1 132 ? 1.363 -7.070 -12.819 1.00 97.31 132 TRP A N 1
ATOM 1057 C CA . TRP A 1 132 ? 0.190 -7.716 -13.377 1.00 97.31 132 TRP A CA 1
ATOM 1058 C C . TRP A 1 132 ? 0.012 -9.085 -12.724 1.00 97.31 132 TRP A C 1
ATOM 1060 O O . TRP A 1 132 ? -0.992 -9.285 -12.054 1.00 97.31 132 TRP A O 1
ATOM 1070 N N . SER A 1 133 ? 0.979 -9.990 -12.785 1.00 96.56 133 SER A N 1
ATOM 1071 C CA . SER A 1 133 ? 0.809 -11.331 -12.215 1.00 96.56 133 SER A CA 1
ATOM 1072 C C . SER A 1 133 ? 0.540 -11.327 -10.703 1.00 96.56 133 SER A C 1
ATOM 1074 O O . SER A 1 133 ? -0.356 -12.034 -10.258 1.00 96.56 133 SER A O 1
ATOM 1076 N N . GLU A 1 134 ? 1.226 -10.484 -9.920 1.00 97.12 134 GLU A N 1
ATOM 1077 C CA . GLU A 1 134 ? 1.061 -10.439 -8.455 1.00 97.12 134 GLU A CA 1
ATOM 1078 C C . GLU A 1 134 ? -0.388 -10.159 -8.026 1.00 97.12 134 GLU A C 1
ATOM 1080 O O . GLU A 1 134 ? -0.907 -10.754 -7.086 1.00 97.12 134 GLU A O 1
ATOM 1085 N N . PHE A 1 135 ? -1.065 -9.247 -8.726 1.00 96.88 135 PHE A N 1
ATOM 1086 C CA . PHE A 1 135 ? -2.412 -8.807 -8.355 1.00 96.88 135 PHE A CA 1
ATOM 1087 C C . PHE A 1 135 ? -3.525 -9.467 -9.176 1.00 96.88 135 PHE A C 1
ATOM 1089 O O . PHE A 1 135 ? -4.625 -8.922 -9.227 1.00 96.88 135 PHE A O 1
ATOM 1096 N N . GLU A 1 136 ? -3.278 -10.599 -9.838 1.00 96.31 136 GLU A N 1
ATOM 1097 C CA . GLU A 1 136 ? -4.292 -11.291 -10.649 1.00 96.31 136 GLU A CA 1
ATOM 1098 C C . GLU A 1 136 ? -5.524 -11.687 -9.830 1.00 96.31 136 GLU A C 1
ATOM 1100 O O . GLU A 1 136 ? -6.610 -11.156 -10.070 1.00 96.31 136 GLU A O 1
ATOM 1105 N N . GLU A 1 137 ? -5.340 -12.487 -8.779 1.00 97.25 137 GLU A N 1
ATOM 1106 C CA . GLU A 1 137 ? -6.434 -12.912 -7.896 1.00 97.25 137 GLU A CA 1
ATOM 1107 C C . GLU A 1 137 ? -7.136 -11.706 -7.240 1.00 97.25 137 GLU A C 1
ATOM 1109 O O . GLU A 1 137 ? -8.362 -11.653 -7.109 1.00 97.25 137 GLU A O 1
ATOM 1114 N N . ALA A 1 138 ? -6.366 -10.686 -6.847 1.00 97.44 138 ALA A N 1
ATOM 1115 C CA . ALA A 1 138 ? -6.916 -9.470 -6.255 1.00 97.44 138 ALA A CA 1
ATOM 1116 C C . ALA A 1 138 ? -7.758 -8.663 -7.260 1.00 97.44 138 ALA A C 1
ATOM 1118 O O . ALA A 1 138 ? -8.785 -8.094 -6.880 1.00 97.44 138 ALA A O 1
ATOM 1119 N N . ARG A 1 139 ? -7.350 -8.605 -8.536 1.00 95.62 139 ARG A N 1
ATOM 1120 C CA . ARG A 1 139 ? -8.113 -7.953 -9.611 1.00 95.62 139 ARG A CA 1
ATOM 1121 C C . ARG A 1 139 ? -9.417 -8.688 -9.887 1.00 95.62 139 ARG A C 1
ATOM 1123 O O . ARG A 1 139 ? -10.443 -8.020 -10.002 1.00 95.62 139 ARG A O 1
ATOM 1130 N N . GLU A 1 140 ? -9.397 -10.018 -9.931 1.00 95.56 140 GLU A N 1
ATOM 1131 C CA . GLU A 1 140 ? -10.603 -10.839 -10.099 1.00 95.56 140 GLU A CA 1
ATOM 1132 C C . GLU A 1 140 ? -11.592 -10.623 -8.951 1.00 95.56 140 GLU A C 1
ATOM 1134 O O . GLU A 1 140 ? -12.754 -10.284 -9.183 1.00 95.56 140 GLU A O 1
ATOM 1139 N N . LYS A 1 141 ? -11.119 -10.699 -7.699 1.00 96.88 141 LYS A N 1
ATOM 1140 C CA . LYS A 1 141 ? -11.951 -10.414 -6.520 1.00 96.88 141 LYS A CA 1
ATOM 1141 C C . LYS A 1 141 ? -12.516 -9.001 -6.553 1.00 96.88 141 LYS A C 1
ATOM 1143 O O . LYS A 1 141 ? -13.687 -8.797 -6.244 1.00 96.88 141 LYS A O 1
ATOM 1148 N N . ARG A 1 142 ? -11.711 -8.008 -6.940 1.00 96.31 142 ARG A N 1
ATOM 1149 C CA . ARG A 1 142 ? -12.190 -6.629 -7.069 1.00 96.31 142 ARG A CA 1
ATOM 1150 C C . ARG A 1 142 ? -13.294 -6.514 -8.118 1.00 96.31 142 ARG A C 1
ATOM 1152 O O . ARG A 1 142 ? -14.272 -5.824 -7.854 1.00 96.31 142 ARG A O 1
ATOM 1159 N N . ALA A 1 143 ? -13.147 -7.154 -9.278 1.00 94.94 143 ALA A N 1
ATOM 1160 C CA . ALA A 1 143 ? -14.181 -7.161 -10.311 1.00 94.94 143 ALA A CA 1
ATOM 1161 C C . ALA A 1 143 ? -15.482 -7.782 -9.781 1.00 94.94 143 ALA A C 1
ATOM 1163 O O . ALA A 1 143 ? -16.532 -7.150 -9.860 1.00 94.94 143 ALA A O 1
ATOM 1164 N N . TYR A 1 144 ? -15.383 -8.937 -9.117 1.00 97.38 144 TYR A N 1
ATOM 1165 C CA . TYR A 1 144 ? -16.518 -9.589 -8.469 1.00 97.38 144 TYR A CA 1
ATOM 1166 C C . TYR A 1 144 ? -17.235 -8.667 -7.467 1.00 97.38 144 TYR A C 1
ATOM 1168 O O . TYR A 1 144 ? -18.444 -8.468 -7.562 1.00 97.38 144 TYR A O 1
ATOM 1176 N N . TYR A 1 145 ? -16.504 -8.035 -6.543 1.00 97.56 145 TYR A N 1
ATOM 1177 C CA . TYR A 1 145 ? -17.092 -7.150 -5.529 1.00 97.56 145 TYR A CA 1
ATOM 1178 C C . TYR A 1 145 ? -17.662 -5.839 -6.088 1.00 97.56 145 TYR A C 1
ATOM 1180 O O . TYR A 1 145 ? -18.534 -5.237 -5.462 1.00 97.56 145 TYR A O 1
ATOM 1188 N N . LEU A 1 146 ? -17.189 -5.375 -7.249 1.00 96.00 146 LEU A N 1
ATOM 1189 C CA . LEU A 1 146 ? -17.789 -4.222 -7.924 1.00 96.00 146 LEU A CA 1
ATOM 1190 C C . LEU A 1 146 ? -19.182 -4.541 -8.472 1.00 96.00 146 LEU A C 1
ATOM 1192 O O . LEU A 1 146 ? -20.040 -3.658 -8.467 1.00 96.00 146 LEU A O 1
ATOM 1196 N N . GLU A 1 147 ? -19.402 -5.784 -8.900 1.00 97.38 147 GLU A N 1
ATOM 1197 C CA . GLU A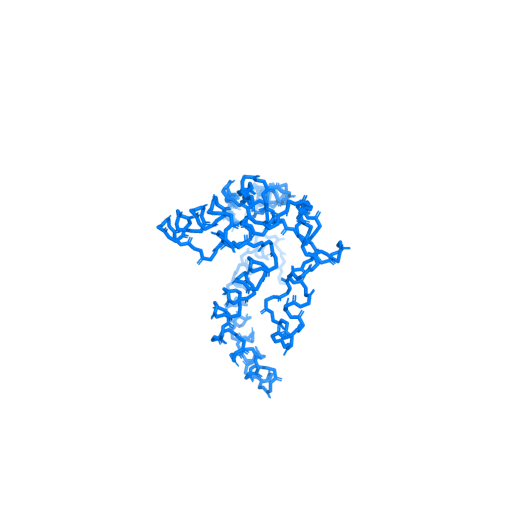 1 147 ? -20.698 -6.282 -9.373 1.00 97.38 147 GLU A CA 1
ATOM 1198 C C . GLU A 1 147 ? -21.614 -6.730 -8.219 1.00 97.38 147 GLU A C 1
ATOM 1200 O O . GLU A 1 147 ? -22.833 -6.666 -8.351 1.00 97.38 147 GLU A O 1
ATOM 1205 N N . HIS A 1 148 ? -21.041 -7.094 -7.066 1.00 97.94 148 HIS A N 1
ATOM 1206 C CA . HIS A 1 148 ? -21.752 -7.588 -5.877 1.00 97.94 148 HIS A CA 1
ATOM 1207 C C . HIS A 1 148 ? -21.536 -6.664 -4.668 1.00 97.94 148 HIS A C 1
ATOM 1209 O O . HIS A 1 148 ? -20.951 -7.030 -3.643 1.00 97.94 148 HIS A O 1
ATOM 1215 N N . GLN A 1 149 ? -21.959 -5.405 -4.805 1.00 97.56 149 GLN A N 1
ATOM 1216 C CA . GLN A 1 149 ? -21.750 -4.391 -3.764 1.00 97.56 149 GLN A CA 1
ATOM 1217 C C . GLN A 1 149 ? -22.520 -4.670 -2.467 1.00 97.56 149 GLN A C 1
ATOM 1219 O O . GLN A 1 149 ? -22.146 -4.158 -1.414 1.00 97.56 149 GLN A O 1
ATOM 1224 N N . ASP A 1 150 ? -23.613 -5.422 -2.534 1.00 98.12 150 ASP A N 1
ATOM 1225 C CA . ASP A 1 150 ? -24.350 -5.937 -1.379 1.00 98.12 150 ASP A CA 1
ATOM 1226 C C . ASP A 1 150 ? -23.446 -6.782 -0.475 1.00 98.12 150 ASP A C 1
ATOM 1228 O O . ASP A 1 150 ? -23.359 -6.488 0.713 1.00 98.12 150 ASP A O 1
ATOM 1232 N N . ILE A 1 151 ? -22.640 -7.687 -1.040 1.00 98.12 151 ILE A N 1
ATOM 1233 C CA . ILE A 1 151 ? -21.677 -8.492 -0.271 1.00 98.12 151 ILE A CA 1
ATOM 1234 C C . ILE A 1 151 ? -20.663 -7.597 0.453 1.00 98.12 151 ILE A C 1
ATOM 1236 O O . ILE A 1 151 ? -20.342 -7.820 1.620 1.00 98.12 151 ILE A O 1
ATOM 1240 N N . VAL A 1 152 ? -20.168 -6.545 -0.208 1.00 97.94 152 VAL A N 1
ATOM 1241 C CA . VAL A 1 152 ? -19.249 -5.582 0.424 1.00 97.94 152 VAL A CA 1
ATOM 1242 C C . VAL A 1 152 ? -19.930 -4.864 1.590 1.00 97.94 152 VAL A C 1
ATOM 1244 O O . VAL A 1 152 ? -19.324 -4.697 2.650 1.00 97.94 152 VAL A O 1
ATOM 1247 N N . ARG A 1 153 ? -21.189 -4.444 1.414 1.00 98.25 153 ARG A N 1
ATOM 1248 C CA . ARG A 1 153 ? -21.976 -3.807 2.480 1.00 98.25 153 ARG A CA 1
ATOM 1249 C C . ARG A 1 153 ? -22.201 -4.764 3.642 1.00 98.25 153 ARG A C 1
ATOM 1251 O O . ARG A 1 153 ? -22.049 -4.338 4.780 1.00 98.25 153 ARG A O 1
ATOM 1258 N N . ASP A 1 154 ? -22.485 -6.030 3.373 1.00 98.38 154 ASP A N 1
ATOM 1259 C CA . ASP A 1 154 ? -22.694 -7.044 4.404 1.00 98.38 154 ASP A CA 1
ATOM 1260 C C . ASP A 1 154 ? -21.414 -7.310 5.199 1.00 98.38 154 ASP A C 1
ATOM 1262 O O . ASP A 1 154 ? -21.445 -7.275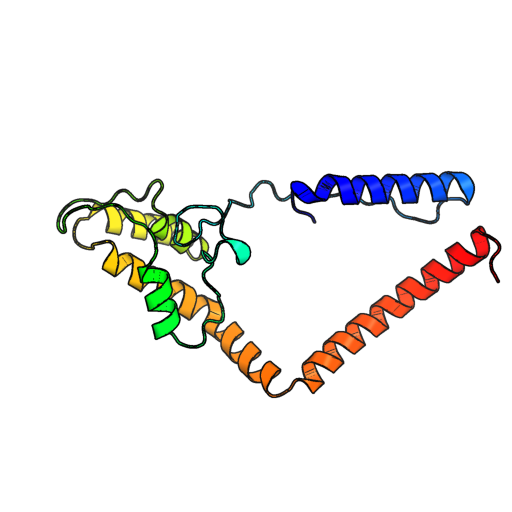 6.427 1.00 98.38 154 ASP A O 1
ATOM 1266 N N . ILE A 1 155 ? -20.258 -7.427 4.536 1.00 98.19 155 ILE A N 1
ATOM 1267 C CA . ILE A 1 155 ? -18.953 -7.545 5.211 1.00 98.19 155 ILE A CA 1
ATOM 1268 C C . ILE A 1 155 ? -18.692 -6.334 6.125 1.00 98.19 155 ILE A C 1
ATOM 1270 O O . ILE A 1 155 ? -18.246 -6.491 7.267 1.00 98.19 155 ILE A O 1
ATOM 1274 N N . LEU A 1 156 ? -18.974 -5.116 5.646 1.00 98.25 156 LEU A N 1
ATOM 1275 C CA . LEU A 1 156 ? -18.821 -3.893 6.440 1.00 98.25 156 LEU A CA 1
ATOM 1276 C C . LEU A 1 156 ? -19.808 -3.847 7.613 1.00 98.25 156 LEU A C 1
ATOM 1278 O O . LEU A 1 156 ? -19.417 -3.475 8.721 1.00 98.25 156 LEU A O 1
ATOM 1282 N N . ASN A 1 157 ? -21.061 -4.250 7.393 1.00 98.38 157 ASN A N 1
ATOM 1283 C CA . ASN A 1 157 ? -22.097 -4.321 8.420 1.00 98.38 157 ASN A CA 1
ATOM 1284 C C . ASN A 1 157 ? -21.732 -5.335 9.504 1.00 98.38 157 ASN A C 1
ATOM 1286 O O . ASN A 1 157 ? -21.861 -5.034 10.689 1.00 98.38 157 ASN A O 1
ATOM 1290 N N . ASP A 1 158 ? -21.208 -6.496 9.127 1.00 98.19 158 ASP A N 1
ATOM 1291 C CA . ASP A 1 158 ? -20.746 -7.517 10.062 1.00 98.19 158 ASP A CA 1
ATOM 1292 C C . ASP A 1 158 ? -19.580 -7.017 10.913 1.00 98.19 158 ASP A C 1
ATOM 1294 O O . ASP A 1 158 ? -19.581 -7.185 12.138 1.00 98.19 158 ASP A O 1
ATOM 1298 N N . GLY A 1 159 ? -18.599 -6.358 10.290 1.00 98.00 159 GLY A N 1
ATOM 1299 C CA . GLY A 1 159 ? -17.500 -5.706 11.000 1.00 98.00 159 GLY A CA 1
ATOM 1300 C C . GLY A 1 159 ? -18.002 -4.637 11.975 1.00 98.00 159 GLY A C 1
ATOM 1301 O O . GLY A 1 159 ? -17.620 -4.632 13.149 1.00 98.00 159 GLY A O 1
ATOM 1302 N N . ALA A 1 160 ? -18.918 -3.780 11.521 1.00 98.31 160 ALA A N 1
ATOM 1303 C CA . ALA A 1 160 ? -19.525 -2.737 12.338 1.00 98.31 160 ALA A CA 1
ATOM 1304 C C . ALA A 1 160 ? -20.326 -3.318 13.510 1.00 98.31 160 ALA A C 1
ATOM 1306 O O . ALA A 1 160 ? -20.193 -2.838 14.631 1.00 98.31 160 ALA A O 1
ATOM 1307 N N . ASN A 1 161 ? -21.110 -4.375 13.293 1.00 98.06 161 ASN A N 1
ATOM 1308 C CA . ASN A 1 161 ? -21.901 -5.029 14.334 1.00 98.06 161 ASN A CA 1
ATOM 1309 C C . ASN A 1 161 ? -21.017 -5.695 15.395 1.00 98.06 161 ASN A C 1
ATOM 1311 O O . ASN A 1 161 ? -21.330 -5.626 16.585 1.00 98.06 161 ASN A O 1
ATOM 1315 N N . LYS A 1 162 ? -19.893 -6.302 14.991 1.00 97.88 162 LYS A N 1
ATOM 1316 C CA . LYS A 1 162 ? -18.893 -6.842 15.926 1.00 97.88 162 LYS A CA 1
ATOM 1317 C C . LYS A 1 162 ? -18.273 -5.730 16.772 1.00 97.88 162 LYS A C 1
ATOM 1319 O O . LYS A 1 162 ? -18.259 -5.837 17.996 1.00 97.88 162 LYS A O 1
ATOM 1324 N N . MET A 1 163 ? -17.823 -4.646 16.138 1.00 97.75 163 MET A N 1
ATOM 1325 C CA . MET A 1 163 ? -17.193 -3.526 16.843 1.00 97.75 163 MET A CA 1
ATOM 1326 C C . MET A 1 163 ? -18.168 -2.733 17.711 1.00 97.75 163 MET A C 1
ATOM 1328 O O . MET A 1 163 ? -17.785 -2.293 18.792 1.00 97.75 163 MET A O 1
ATOM 1332 N N . ARG A 1 164 ? -19.431 -2.593 17.293 1.00 98.12 164 ARG A N 1
ATOM 1333 C CA . ARG A 1 164 ? -20.467 -1.877 18.045 1.00 98.12 164 ARG A CA 1
ATOM 1334 C C . ARG A 1 164 ? -20.684 -2.494 19.421 1.00 98.12 164 ARG A C 1
ATOM 1336 O O . ARG A 1 164 ? -20.699 -1.763 20.395 1.00 98.12 164 ARG A O 1
ATOM 1343 N N . LYS A 1 165 ? -20.713 -3.826 19.532 1.00 97.56 165 LYS A N 1
ATOM 1344 C CA . LYS A 1 165 ? -20.820 -4.508 20.836 1.00 97.56 165 LYS A CA 1
ATOM 1345 C C . LYS A 1 165 ? -19.673 -4.144 21.787 1.00 97.56 165 LYS A C 1
ATOM 1347 O O . LYS A 1 165 ? -19.905 -3.933 22.972 1.00 97.56 165 LYS A O 1
ATOM 1352 N N . ILE A 1 166 ? -18.447 -4.055 21.267 1.00 97.62 166 ILE A N 1
ATOM 1353 C CA . ILE A 1 166 ? -17.257 -3.686 22.051 1.00 97.62 166 ILE A CA 1
ATOM 1354 C C . ILE A 1 166 ? -17.327 -2.208 22.458 1.00 97.62 166 ILE A C 1
ATOM 1356 O O . ILE A 1 166 ? -17.073 -1.867 23.613 1.00 97.62 166 ILE A O 1
ATOM 1360 N N . ALA A 1 167 ? -17.692 -1.336 21.515 1.00 97.88 167 ALA A N 1
ATOM 1361 C CA . ALA A 1 167 ? -17.815 0.097 21.745 1.00 97.88 167 ALA A CA 1
ATOM 1362 C C . ALA A 1 167 ? -18.933 0.421 22.745 1.00 97.88 167 ALA A C 1
ATOM 1364 O O . ALA A 1 167 ? -18.694 1.184 23.673 1.00 97.88 167 ALA A O 1
ATOM 1365 N N . ASP A 1 168 ? -20.108 -0.194 22.611 1.00 97.56 168 ASP A N 1
ATOM 1366 C CA . ASP A 1 168 ? -21.255 0.012 23.500 1.00 97.56 168 ASP A CA 1
ATOM 1367 C C . ASP A 1 168 ? -20.925 -0.424 24.930 1.00 97.56 168 ASP A C 1
ATOM 1369 O O . ASP A 1 168 ? -21.184 0.321 25.874 1.00 97.56 168 ASP A O 1
ATOM 1373 N N . ALA A 1 169 ? -20.271 -1.581 25.094 1.00 96.75 169 ALA A N 1
ATOM 1374 C CA . ALA A 1 169 ? -19.809 -2.041 26.400 1.00 96.75 169 ALA A CA 1
ATOM 1375 C C . ALA A 1 169 ? -18.813 -1.054 27.033 1.00 96.75 169 ALA A C 1
ATOM 1377 O O . ALA A 1 169 ? -18.942 -0.713 28.207 1.00 96.75 169 ALA A O 1
ATOM 1378 N N . LYS A 1 170 ? -17.851 -0.536 26.255 1.00 96.62 170 LYS A N 1
ATOM 1379 C CA . LYS A 1 170 ? -16.906 0.479 26.743 1.00 96.62 170 LYS A CA 1
ATOM 1380 C C . LYS A 1 170 ? -17.608 1.796 27.078 1.0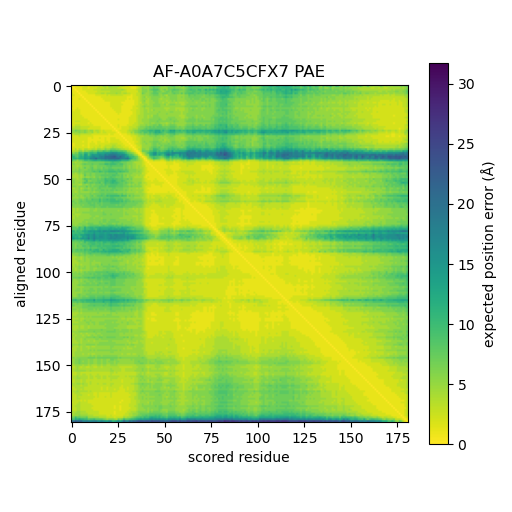0 96.62 170 LYS A C 1
ATOM 1382 O O . LYS A 1 170 ? -17.303 2.402 28.101 1.00 96.62 170 LYS A O 1
ATOM 1387 N N . MET A 1 171 ? -18.547 2.236 26.245 1.00 96.94 171 MET A N 1
ATOM 1388 C CA . MET A 1 171 ? -19.286 3.478 26.455 1.00 96.94 171 MET A CA 1
ATOM 1389 C C . MET A 1 171 ? -20.200 3.413 27.674 1.00 96.94 171 MET A C 1
ATOM 1391 O O . MET A 1 171 ? -20.358 4.438 28.327 1.00 96.94 171 MET A O 1
ATOM 1395 N N . ALA A 1 172 ? -20.755 2.247 28.012 1.00 96.19 172 ALA A N 1
ATOM 1396 C CA . ALA A 1 172 ? -21.486 2.059 29.261 1.00 96.19 172 ALA A CA 1
ATOM 1397 C C . ALA A 1 172 ? -20.585 2.340 30.476 1.00 96.19 172 ALA A C 1
ATOM 1399 O O . ALA A 1 172 ? -20.938 3.173 31.305 1.00 96.19 172 ALA A O 1
ATOM 1400 N N . THR A 1 173 ? -19.378 1.756 30.517 1.00 95.44 173 THR A N 1
ATOM 1401 C CA . THR A 1 173 ? -18.384 2.034 31.572 1.00 95.44 173 THR A CA 1
ATOM 1402 C C . THR A 1 173 ? -18.006 3.514 31.633 1.00 95.44 173 THR A C 1
ATOM 1404 O O . THR A 1 173 ? -17.934 4.090 32.713 1.00 95.44 173 THR A O 1
ATOM 1407 N N . VAL A 1 174 ? -17.772 4.148 30.477 1.00 96.31 174 VAL A N 1
ATOM 1408 C CA . VAL A 1 174 ? -17.422 5.577 30.419 1.00 96.31 174 VAL A CA 1
ATOM 1409 C C . VAL A 1 174 ? -18.560 6.434 30.969 1.00 96.31 174 VAL A C 1
ATOM 1411 O O . VAL A 1 174 ? -18.309 7.300 31.797 1.00 96.31 174 VAL A O 1
ATOM 1414 N N . ARG A 1 175 ? -19.800 6.196 30.522 1.00 96.38 175 ARG A N 1
ATOM 1415 C CA . ARG A 1 175 ? -20.997 6.946 30.932 1.00 96.38 175 ARG A CA 1
ATOM 1416 C C . ARG A 1 175 ? -21.258 6.846 32.429 1.00 96.38 175 ARG A C 1
ATOM 1418 O O . ARG A 1 175 ? -21.477 7.873 33.063 1.00 96.38 175 ARG A O 1
ATOM 1425 N N . GLU A 1 176 ? -21.159 5.638 32.978 1.00 95.19 176 GLU A N 1
ATOM 1426 C CA . GLU A 1 176 ? -21.280 5.393 34.415 1.00 95.19 176 GLU A CA 1
ATOM 1427 C C . GLU A 1 176 ? -20.230 6.186 35.203 1.00 95.19 176 GLU A C 1
ATOM 1429 O O . GLU A 1 176 ? -20.576 6.905 36.138 1.00 95.19 176 GLU A O 1
ATOM 1434 N N . ALA A 1 177 ? -18.966 6.138 34.775 1.00 94.69 177 ALA A N 1
ATOM 1435 C CA . ALA A 1 177 ? -17.877 6.817 35.468 1.00 94.69 177 ALA A CA 1
ATOM 1436 C C . ALA A 1 177 ? -17.987 8.353 35.434 1.00 94.69 177 ALA A C 1
ATOM 1438 O O . ALA A 1 177 ? -17.638 9.016 36.409 1.00 94.69 177 ALA A O 1
ATOM 1439 N N . VAL A 1 178 ? -18.500 8.929 34.338 1.00 94.69 178 VAL A N 1
ATOM 1440 C CA . VAL A 1 178 ? -18.686 10.388 34.201 1.00 94.69 178 VAL A CA 1
ATOM 1441 C C . VAL A 1 178 ? -20.067 10.881 34.657 1.00 94.69 178 VAL A C 1
ATOM 1443 O O . VAL A 1 178 ? -20.354 12.072 34.549 1.00 94.69 178 VAL A O 1
ATOM 1446 N N . GLY A 1 179 ? -20.930 9.991 35.158 1.00 92.56 179 GLY A N 1
ATOM 1447 C CA . GLY A 1 179 ? -22.246 10.339 35.702 1.00 92.56 179 GLY A CA 1
ATOM 1448 C C . GLY A 1 179 ? -23.307 10.708 34.658 1.00 92.56 179 GLY A C 1
ATOM 1449 O O . GLY A 1 179 ? -24.228 11.464 34.968 1.00 92.56 179 GLY A O 1
ATOM 1450 N N . ILE A 1 180 ? -23.194 10.202 33.427 1.00 90.25 180 ILE A N 1
ATOM 1451 C CA . ILE A 1 180 ? -24.206 10.374 32.374 1.00 90.25 180 ILE A CA 1
ATOM 1452 C C . ILE A 1 180 ? -25.063 9.107 32.314 1.00 90.25 180 ILE A C 1
ATOM 1454 O O . ILE A 1 180 ? -24.550 8.037 31.996 1.00 90.25 180 ILE A O 1
ATOM 1458 N N . LEU A 1 181 ? -26.361 9.243 32.600 1.00 65.38 181 LEU A N 1
ATOM 1459 C CA . LEU A 1 181 ? -27.364 8.177 32.456 1.00 65.38 181 LEU A CA 1
ATOM 1460 C C . LEU A 1 181 ? -27.804 8.017 30.993 1.00 65.38 181 LEU A C 1
ATOM 1462 O O . LEU A 1 181 ? -28.106 9.051 30.353 1.00 65.38 181 LEU A O 1
#